Protein 5OWC (pdb70)

Radius of gyration: 24.0 Å; Cα contacts (8 Å, |Δi|>4): 433; chains: 2; bounding box: 45×55×66 Å

Sequence (244 aa):
GIILELAGTVGCVGPRTPIAYMMKYGCFCGLGGHGQPRDAIDWCCHGHDCCYTRAEEAGCSPKTEERYSSWQCVNQSVLCGPAENKCQELLLCKCDQEIANCLAQTEYNLKYLFYPQFLCEPDSPKCGIILELAGTVGCVGPRTPIIAYMKYGCFCGLGGHGQPRDAIDWCCHGHDCCYTRAEEAGCSSPKTERYSWQCVNQSVLCGPAENKCQELLCKCDQEIANCLAQTEYNLKYLFYPQFLCEPDSPKC

Foldseek 3Di:
DVVVLQVLLVLAADDHLVQQCQFAQQRHPHGFAEGPDQLSVLRVQLVVLVVVLVVVVEDLVDDDFDWDRDPSAIGGDDDPDVSSVSNSVSSRSSSNSNRPDDDDSCGRNPDNVPGDHHHDDD/DVVVLQVLLVLQDPDHLCQQCAFAQFRHPHGFAEGPDQLSVLRVQLVVLVVVLVVVVEDLVDDDADWDRDPSAIGGDDDPDDSSVSSSVSSNSSSVSNSPDDDDPVGRNPDNVPGDHHHDDD

Structure (mmCIF, N/CA/C/O backbone):
data_5OWC
#
_entry.id   5OWC
#
_cell.length_a   27.850
_cell.length_b   86.510
_cell.length_c   103.440
_cell.angle_alpha   90.000
_cell.angle_beta   90.000
_cell.angle_gamma   90.000
#
_symmetry.space_group_name_H-M   'P 21 21 21'
#
loop_
_entity.id
_entity.type
_entity.pdbx_description
1 polymer 'Group 10 secretory phospholipase A2'
2 non-polymer 'CAL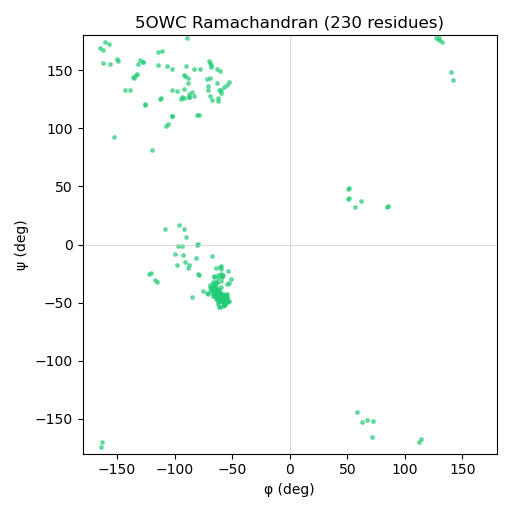CIUM ION'
3 non-polymer '3-[3-[2-aminocarbonyl-6-(trifluoromethyloxy)indol-1-yl]phenyl]propanoic acid'
4 non-polymer 'DIMETHYL SULFOXIDE'
5 non-polymer DI(HYDROXYETHYL)ETHER
6 water water
#
loop_
_atom_site.group_PDB
_atom_site.id
_atom_site.type_symbol
_atom_site.label_atom_id
_atom_site.label_alt_id
_atom_site.label_comp_id
_atom_site.label_asym_id
_atom_site.label_entity_id
_atom_site.label_seq_id
_atom_site.pdbx_PDB_ins_code
_atom_site.Cartn_x
_atom_site.Cartn_y
_atom_site.Cartn_z
_atom_site.occupancy
_atom_site.B_iso_or_equiv
_atom_site.auth_seq_id
_atom_site.auth_comp_id
_atom_site.auth_asym_id
_atom_site.auth_atom_id
_atom_site.pdbx_PDB_model_num
ATOM 1 N N . GLY A 1 1 ? -1.029 4.151 -8.323 1.00 19.56 1 GLY A N 1
ATOM 2 C CA . GLY A 1 1 ? -2.153 3.216 -8.033 1.00 19.78 1 GLY A CA 1
ATOM 3 C C . GLY A 1 1 ? -1.673 1.905 -7.437 1.00 19.96 1 GLY A C 1
ATOM 4 O O . GLY A 1 1 ? -0.477 1.717 -7.232 1.00 18.84 1 GLY A O 1
ATOM 5 N N . ILE A 1 2 ? -2.606 0.992 -7.177 1.00 20.84 2 ILE A N 1
ATOM 6 C CA A ILE A 1 2 ? -2.287 -0.309 -6.561 0.50 21.36 2 ILE A CA 1
ATOM 7 C CA B ILE A 1 2 ? -2.243 -0.281 -6.554 0.50 21.32 2 ILE A CA 1
ATOM 8 C C . ILE A 1 2 ? -1.254 -1.078 -7.411 1.00 20.86 2 ILE A C 1
ATOM 9 O O . ILE A 1 2 ? -0.410 -1.780 -6.872 1.00 21.46 2 ILE A O 1
ATOM 18 N N . LEU A 1 3 ? -1.361 -0.961 -8.735 1.00 21.40 3 LEU A N 1
ATOM 19 C CA . LEU A 1 3 ? -0.431 -1.634 -9.661 1.00 22.00 3 LEU A CA 1
ATOM 20 C C . LEU A 1 3 ? 1.007 -1.179 -9.389 1.00 20.99 3 LEU A C 1
ATOM 21 O O . LEU A 1 3 ? 1.917 -2.003 -9.243 1.00 20.29 3 LEU A O 1
ATOM 26 N N . GLU A 1 4 ? 1.186 0.135 -9.298 1.00 20.39 4 GLU A N 1
ATOM 27 C CA . GLU A 1 4 ? 2.507 0.721 -9.014 1.00 19.73 4 GLU A CA 1
ATOM 28 C C . GLU A 1 4 ? 2.992 0.411 -7.607 1.00 19.19 4 GLU A C 1
ATOM 29 O O . GLU A 1 4 ? 4.183 0.180 -7.389 1.00 18.39 4 GLU A O 1
ATOM 35 N N . LEU A 1 5 ? 2.074 0.400 -6.641 1.00 18.51 5 LEU A N 1
ATOM 36 C CA . LEU A 1 5 ? 2.411 0.031 -5.279 1.00 18.74 5 LEU A CA 1
ATOM 37 C C . LEU A 1 5 ? 3.036 -1.370 -5.211 1.00 19.19 5 LEU A C 1
ATOM 38 O O . LEU A 1 5 ? 4.118 -1.561 -4.629 1.00 17.90 5 LEU A O 1
ATOM 43 N N . ALA A 1 6 ? 2.348 -2.341 -5.806 1.00 20.20 6 ALA A N 1
ATOM 44 C CA . ALA A 1 6 ? 2.862 -3.714 -5.871 1.00 20.11 6 ALA A CA 1
ATOM 45 C C . ALA A 1 6 ? 4.217 -3.756 -6.597 1.00 19.56 6 ALA A C 1
ATOM 46 O O . ALA A 1 6 ? 5.161 -4.397 -6.131 1.00 20.27 6 ALA A O 1
ATOM 48 N N . GLY A 1 7 ? 4.307 -3.049 -7.718 1.00 18.75 7 GLY A N 1
ATOM 49 C CA . GLY A 1 7 ? 5.526 -3.039 -8.527 1.00 19.27 7 GLY A CA 1
ATOM 50 C C . GLY A 1 7 ? 6.729 -2.455 -7.812 1.00 19.08 7 GLY A C 1
ATOM 51 O O . GLY A 1 7 ? 7.817 -3.039 -7.827 1.00 18.58 7 GLY A O 1
ATOM 52 N N . THR A 1 8 ? 6.526 -1.303 -7.177 1.00 18.78 8 THR A N 1
ATOM 53 C CA . THR A 1 8 ? 7.599 -0.601 -6.478 1.00 18.48 8 THR A CA 1
ATOM 54 C C . THR A 1 8 ? 8.070 -1.399 -5.281 1.00 18.30 8 THR A C 1
ATOM 55 O O . THR A 1 8 ? 9.271 -1.577 -5.069 1.00 19.12 8 THR A O 1
ATOM 59 N N . VAL A 1 9 ? 7.121 -1.932 -4.520 1.00 17.81 9 VAL A N 1
ATOM 60 C CA . VAL A 1 9 ? 7.454 -2.791 -3.389 1.00 18.48 9 VAL A CA 1
ATOM 61 C C . VAL A 1 9 ? 8.237 -4.025 -3.859 1.00 18.93 9 VAL A C 1
ATOM 62 O O . VAL A 1 9 ? 9.239 -4.400 -3.245 1.00 19.80 9 VAL A O 1
ATOM 66 N N . GLY A 1 10 ? 7.807 -4.638 -4.955 1.00 20.54 10 GLY A N 1
ATOM 67 C CA . GLY A 1 10 ? 8.507 -5.794 -5.519 1.00 20.70 10 GLY A CA 1
ATOM 68 C C . GLY A 1 10 ? 9.910 -5.459 -6.011 1.00 21.51 10 GLY A C 1
ATOM 69 O O . GLY A 1 10 ? 10.834 -6.250 -5.841 1.00 22.11 10 GLY A O 1
ATOM 70 N N . CYS A 1 11 ? 10.057 -4.281 -6.622 1.00 20.64 11 CYS A N 1
ATOM 71 C CA . CYS A 1 11 ? 11.347 -3.808 -7.151 1.00 21.31 11 CYS A CA 1
ATOM 72 C C . CYS A 1 11 ? 12.446 -3.769 -6.073 1.00 22.26 11 CYS A C 1
ATOM 73 O O . CYS A 1 11 ? 13.546 -4.331 -6.256 1.00 23.76 11 CYS A O 1
ATOM 76 N N . VAL A 1 12 ? 12.134 -3.141 -4.945 1.00 21.95 12 VAL A N 1
ATOM 77 C CA . VAL A 1 12 ? 13.144 -2.807 -3.946 1.00 23.25 12 VAL A CA 1
ATOM 78 C C . VAL A 1 12 ? 13.416 -3.967 -3.003 1.00 25.42 12 VAL A C 1
ATOM 79 O O . VAL A 1 12 ? 14.574 -4.289 -2.720 1.00 25.60 12 VAL A O 1
ATOM 83 N N . GLY A 1 13 ? 12.346 -4.591 -2.528 1.00 27.10 13 GLY A N 1
ATOM 84 C CA . GLY A 1 13 ? 12.451 -5.511 -1.390 1.00 26.85 13 GLY A CA 1
ATOM 85 C C . GLY A 1 13 ? 12.729 -6.921 -1.841 1.00 28.61 13 GLY A C 1
ATOM 86 O O . GLY A 1 13 ? 12.804 -7.189 -3.037 1.00 27.61 13 GLY A O 1
ATOM 87 N N . PRO A 1 14 ? 12.899 -7.843 -0.875 1.00 28.02 14 PRO A N 1
ATOM 88 C CA . PRO A 1 14 ? 13.216 -9.221 -1.189 1.00 28.13 14 PRO A CA 1
ATOM 89 C C . PRO A 1 14 ? 12.008 -10.148 -1.289 1.00 27.55 14 PRO A C 1
ATOM 90 O O . PRO A 1 14 ? 12.190 -11.316 -1.570 1.00 28.93 14 PRO A O 1
ATOM 94 N N . ARG A 1 15 ? 10.794 -9.647 -1.061 1.00 26.45 15 ARG A N 1
ATOM 95 C CA . ARG A 1 15 ? 9.633 -10.530 -0.981 1.00 26.14 15 ARG A CA 1
ATOM 96 C C . ARG A 1 15 ? 8.461 -10.108 -1.846 1.00 24.66 15 ARG A C 1
ATOM 97 O O . ARG A 1 15 ? 8.341 -8.953 -2.265 1.00 24.43 15 ARG A O 1
ATOM 105 N N . THR A 1 16 ? 7.607 -11.075 -2.137 1.00 23.61 16 THR A N 1
ATOM 106 C CA . THR A 1 16 ? 6.393 -10.812 -2.909 1.00 24.43 16 THR A CA 1
ATOM 107 C C . THR A 1 16 ? 5.576 -9.688 -2.264 1.00 23.76 16 THR A C 1
ATOM 108 O O . THR A 1 16 ? 5.439 -9.672 -1.049 1.00 22.81 16 THR A O 1
ATOM 112 N N . PRO A 1 17 ? 5.040 -8.747 -3.069 1.00 23.58 17 PRO A N 1
ATOM 113 C CA . PRO A 1 17 ? 4.176 -7.707 -2.486 1.00 24.00 17 PRO A CA 1
ATOM 114 C C . PRO A 1 17 ? 2.926 -8.264 -1.774 1.00 24.48 17 PRO A C 1
ATOM 115 O O . PRO A 1 17 ? 2.395 -7.614 -0.859 1.00 23.30 17 PRO A O 1
ATOM 119 N N . ILE A 1 18 ? 2.506 -9.458 -2.193 1.00 25.40 18 ILE A N 1
ATOM 120 C CA . ILE A 1 18 ? 1.473 -10.281 -1.528 1.00 28.70 18 ILE A CA 1
ATOM 121 C C . ILE A 1 18 ? 1.713 -10.498 -0.031 1.00 26.42 18 ILE A C 1
ATOM 122 O O . ILE A 1 18 ? 0.761 -10.644 0.731 1.00 26.07 18 ILE A O 1
ATOM 127 N N . ALA A 1 19 ? 2.975 -10.507 0.380 1.00 24.54 19 ALA A N 1
ATOM 128 C CA . ALA A 1 19 ? 3.346 -10.636 1.789 1.00 24.03 19 ALA A CA 1
ATOM 129 C C . ALA A 1 19 ? 2.795 -9.519 2.682 1.00 23.31 19 ALA A C 1
ATOM 130 O O . ALA A 1 19 ? 2.770 -9.667 3.908 1.00 22.61 19 ALA A O 1
ATOM 132 N N . TYR A 1 20 ? 2.395 -8.397 2.080 1.00 22.15 20 TYR A N 1
ATOM 133 C CA . TYR A 1 20 ? 1.828 -7.264 2.821 1.00 23.12 20 TYR A CA 1
ATOM 134 C C . TYR A 1 20 ? 0.327 -7.019 2.632 1.00 25.11 20 TYR A C 1
ATOM 135 O O . TYR A 1 20 ? -0.180 -5.990 3.070 1.00 24.54 20 TYR A O 1
ATOM 144 N N A MET A 1 21 ? -0.379 -7.953 1.994 0.50 26.49 21 MET A N 1
ATOM 145 N N B MET A 1 21 ? -0.374 -7.958 2.001 0.50 26.19 21 MET A N 1
ATOM 146 C CA A MET A 1 21 ? -1.804 -7.760 1.679 0.50 28.78 21 MET A CA 1
ATOM 147 C CA B MET A 1 21 ? -1.788 -7.762 1.666 0.50 28.51 21 MET A CA 1
ATOM 148 C C A MET A 1 21 ? -2.690 -7.713 2.913 0.50 29.45 21 MET A C 1
ATOM 149 C C B MET A 1 21 ? -2.691 -7.726 2.898 0.50 29.27 21 MET A C 1
ATOM 150 O O A MET A 1 21 ? -3.672 -6.966 2.947 0.50 30.76 21 MET A O 1
ATOM 151 O O B MET A 1 21 ? -3.684 -6.992 2.917 0.50 30.58 21 MET A O 1
ATOM 160 N N . LYS A 1 22 ? -2.352 -8.533 3.903 1.00 27.86 22 LYS A N 1
ATOM 161 C CA . LYS A 1 22 ? -3.048 -8.551 5.199 1.00 27.76 22 LYS A CA 1
ATOM 162 C C . LYS A 1 22 ? -1.995 -8.935 6.236 1.00 24.84 22 LYS A C 1
ATOM 163 O O . LYS A 1 22 ? -1.769 -10.116 6.487 1.00 24.38 22 LYS A O 1
ATOM 169 N N . TYR A 1 23 ? -1.316 -7.936 6.789 1.00 23.15 23 TYR A N 1
ATOM 170 C CA . TYR A 1 23 ? -0.223 -8.150 7.729 1.00 22.40 23 TYR A CA 1
ATOM 171 C C . TYR A 1 23 ? -0.337 -7.134 8.841 1.00 22.62 23 TYR A C 1
ATOM 172 O O . TYR A 1 23 ? -0.530 -5.934 8.592 1.00 21.84 23 TYR A O 1
ATOM 181 N N . GLY A 1 24 ? -0.217 -7.619 10.078 1.00 22.22 24 GLY A N 1
ATOM 182 C CA . GLY A 1 24 ? -0.317 -6.766 11.248 1.00 21.66 24 GLY A CA 1
ATOM 183 C C . GLY A 1 24 ? -1.642 -6.036 11.315 1.00 21.82 24 GLY A C 1
ATOM 184 O O . GLY A 1 24 ? -2.686 -6.572 10.948 1.00 22.46 24 GLY A O 1
ATOM 185 N N . CYS A 1 25 ? -1.592 -4.803 11.794 1.00 22.73 25 CYS A N 1
ATOM 186 C CA . CYS A 1 25 ? -2.769 -3.964 11.929 1.00 24.03 25 CYS A CA 1
ATOM 187 C C . CYS A 1 25 ? -2.966 -2.964 10.787 1.00 23.57 25 CYS A C 1
ATOM 188 O O . CYS A 1 25 ? -4.069 -2.447 10.620 1.00 22.41 25 CYS A O 1
ATOM 191 N N . PHE A 1 26 ? -1.919 -2.703 10.003 1.00 22.42 26 PHE A N 1
ATOM 192 C CA . PHE A 1 26 ? -1.974 -1.645 8.983 1.00 23.29 26 PHE A CA 1
ATOM 193 C C . PHE A 1 26 ? -1.747 -2.054 7.535 1.00 21.74 26 PHE A C 1
ATOM 194 O O . PHE A 1 26 ? -2.217 -1.346 6.635 1.00 20.05 26 PHE A O 1
ATOM 202 N N . CYS A 1 27 ? -1.049 -3.156 7.294 1.00 21.58 27 CYS A N 1
ATOM 203 C CA . CYS A 1 27 ? -0.768 -3.568 5.918 1.00 21.73 27 CYS A CA 1
ATOM 204 C C . CYS A 1 27 ? -1.983 -4.271 5.342 1.00 22.30 27 CYS A C 1
ATOM 205 O O . CYS A 1 27 ? -2.321 -5.380 5.757 1.00 22.62 27 CYS A O 1
ATOM 208 N N . GLY A 1 28 ? -2.621 -3.611 4.379 1.00 21.82 28 GLY A N 1
ATOM 209 C CA . GLY A 1 28 ? -3.908 -4.019 3.833 1.00 23.47 28 GLY A CA 1
ATOM 210 C C . GLY A 1 28 ? -4.860 -2.845 3.834 1.00 23.25 28 GLY A C 1
ATOM 211 O O . GLY A 1 28 ? -4.519 -1.760 4.313 1.00 22.93 28 GLY A O 1
ATOM 212 N N . LEU A 1 29 ? -6.064 -3.064 3.317 1.00 25.57 29 LEU A N 1
ATOM 213 C CA . LEU A 1 29 ? -7.066 -1.994 3.221 1.00 26.90 29 LEU A CA 1
ATOM 214 C C . LEU A 1 29 ? -7.451 -1.477 4.605 1.00 27.33 29 LEU A C 1
ATOM 215 O O . LEU A 1 29 ? -7.832 -2.252 5.488 1.00 28.41 29 LEU A O 1
ATOM 220 N N . GLY A 1 30 ? -7.331 -0.164 4.783 1.00 27.56 30 GLY A N 1
ATOM 221 C CA . GLY A 1 30 ? -7.514 0.490 6.077 1.00 26.91 30 GLY A CA 1
ATOM 222 C C . GLY A 1 30 ? -6.446 0.125 7.087 1.00 27.02 30 GLY A C 1
ATOM 223 O O . GLY A 1 30 ? -5.299 -0.176 6.737 1.00 25.24 30 GLY A O 1
ATOM 224 N N . GLY A 1 31 ? -6.822 0.154 8.354 1.00 26.90 31 GLY A N 1
ATOM 225 C CA . GLY A 1 31 ? -5.905 -0.181 9.421 1.00 27.49 31 GLY A CA 1
ATOM 226 C C . GLY A 1 31 ? -6.104 0.701 10.625 1.00 28.38 31 GLY A C 1
ATOM 227 O O . GLY A 1 31 ? -6.347 1.902 10.498 1.00 28.01 31 GLY A O 1
ATOM 228 N N . HIS A 1 32 ? -5.976 0.092 11.796 1.00 28.18 32 HIS A N 1
ATOM 229 C CA . HIS A 1 32 ? -6.121 0.802 13.055 1.00 30.38 32 HIS A CA 1
ATOM 230 C C . HIS A 1 32 ? -5.365 0.039 14.128 1.00 30.32 32 HIS A C 1
ATOM 231 O O . HIS A 1 32 ? -5.175 -1.164 14.002 1.00 28.36 32 HIS A O 1
ATOM 238 N N . GLY A 1 33 ? -4.950 0.745 15.177 1.00 30.95 33 GLY A N 1
ATOM 239 C CA . GLY A 1 33 ? -4.297 0.129 16.328 1.00 31.61 33 GLY A CA 1
ATOM 240 C C . GLY A 1 33 ? -2.861 0.546 16.491 1.00 32.29 33 GLY A C 1
ATOM 241 O O . GLY A 1 33 ? -2.397 1.501 15.863 1.00 30.86 33 GLY A O 1
ATOM 242 N N . GLN A 1 34 ? -2.167 -0.188 17.352 1.00 32.93 34 GLN A N 1
ATOM 243 C CA . GLN A 1 34 ? -0.745 -0.005 17.588 1.00 35.19 34 GLN A CA 1
ATOM 244 C C . GLN A 1 34 ? -0.024 -0.870 16.550 1.00 33.53 34 GLN A C 1
ATOM 245 O O . GLN A 1 34 ? -0.331 -2.061 16.444 1.00 32.12 34 GLN A O 1
ATOM 251 N N . PRO A 1 35 ? 0.914 -0.286 15.771 1.00 31.96 35 PRO A N 1
ATOM 252 C CA . PRO A 1 35 ? 1.682 -1.132 14.845 1.00 30.81 35 PRO A CA 1
ATOM 253 C C . PRO A 1 35 ? 2.478 -2.234 15.552 1.00 30.06 35 PRO A C 1
ATOM 254 O O . PRO A 1 35 ? 3.162 -1.969 16.539 1.00 30.31 35 PRO A O 1
ATOM 258 N N . ARG A 1 36 ? 2.375 -3.452 15.032 1.00 29.23 36 ARG A N 1
ATOM 259 C CA . ARG A 1 36 ? 2.975 -4.641 15.637 1.00 28.75 36 ARG A CA 1
ATOM 260 C C . ARG A 1 36 ? 4.494 -4.690 15.581 1.00 28.12 36 ARG A C 1
ATOM 261 O O . ARG A 1 36 ? 5.127 -5.254 16.468 1.00 27.72 36 ARG A O 1
ATOM 269 N N . ASP A 1 37 ? 5.060 -4.169 14.495 1.00 26.23 37 ASP A N 1
ATOM 270 C CA . ASP A 1 37 ? 6.486 -4.310 14.200 1.00 25.65 37 ASP A CA 1
ATOM 271 C C . ASP A 1 37 ? 6.901 -3.287 13.132 1.00 24.96 37 ASP A C 1
ATOM 272 O O . ASP A 1 37 ? 6.093 -2.442 12.723 1.00 23.54 37 ASP A O 1
ATOM 277 N N . ALA A 1 38 ? 8.151 -3.379 12.689 1.00 25.47 38 ALA A N 1
ATOM 278 C CA . ALA A 1 38 ? 8.725 -2.433 11.731 1.00 25.63 38 ALA A CA 1
ATOM 279 C C . ALA A 1 38 ? 7.922 -2.362 10.438 1.00 24.65 38 ALA A C 1
ATOM 280 O O . ALA A 1 38 ? 7.606 -1.273 9.965 1.00 24.86 38 ALA A O 1
ATOM 282 N N . ILE A 1 39 ? 7.610 -3.529 9.876 1.00 23.71 39 ILE A N 1
ATOM 283 C CA . ILE A 1 39 ? 6.780 -3.624 8.664 1.00 23.93 39 ILE A CA 1
ATOM 284 C C . ILE A 1 39 ? 5.460 -2.883 8.852 1.00 22.11 39 ILE A C 1
ATOM 285 O O . ILE A 1 39 ? 5.052 -2.079 8.003 1.00 21.23 39 ILE A O 1
ATOM 290 N N . ASP A 1 40 ? 4.792 -3.159 9.967 1.00 22.00 40 ASP A N 1
ATOM 291 C CA . ASP A 1 40 ? 3.507 -2.536 10.260 1.00 23.42 40 ASP A CA 1
ATOM 292 C C . ASP A 1 40 ? 3.617 -1.004 10.378 1.00 23.60 40 ASP A C 1
ATOM 293 O O . ASP A 1 40 ? 2.733 -0.274 9.920 1.00 22.38 40 ASP A O 1
ATOM 298 N N . TRP A 1 41 ? 4.710 -0.524 10.976 1.00 25.09 41 TRP A N 1
ATOM 299 C CA . TRP A 1 41 ? 4.998 0.925 11.016 1.00 26.56 41 TRP A CA 1
ATOM 300 C C . TRP A 1 41 ? 5.138 1.541 9.621 1.00 24.66 41 TRP A C 1
ATOM 301 O O . TRP A 1 41 ? 4.610 2.628 9.368 1.00 24.59 41 TRP A O 1
ATOM 312 N N . CYS A 1 42 ? 5.835 0.836 8.729 1.00 23.67 42 CYS A N 1
ATOM 313 C CA . CYS A 1 42 ? 5.951 1.247 7.324 1.00 22.78 42 CYS A CA 1
ATOM 314 C C . CYS A 1 42 ? 4.568 1.398 6.708 1.00 22.29 42 CYS A C 1
ATOM 315 O O . CYS A 1 42 ? 4.307 2.361 6.003 1.00 20.61 42 CYS A O 1
ATOM 318 N N . CYS A 1 43 ? 3.682 0.433 6.969 1.00 21.14 43 CYS A N 1
ATOM 319 C CA . CYS A 1 43 ? 2.335 0.491 6.408 1.00 21.29 43 CYS A CA 1
ATOM 320 C C . CYS A 1 43 ? 1.517 1.626 7.027 1.00 21.87 43 CYS A C 1
ATOM 321 O O . CYS A 1 43 ? 0.757 2.291 6.331 1.00 19.98 43 CYS A O 1
ATOM 324 N N . HIS A 1 44 ? 1.701 1.872 8.326 1.00 22.72 44 HIS A N 1
ATOM 325 C CA . HIS A 1 44 ? 1.035 2.998 8.970 1.00 24.52 44 HIS A CA 1
ATOM 326 C C . HIS A 1 44 ? 1.447 4.312 8.294 1.00 22.67 44 HIS A C 1
ATOM 327 O O . HIS A 1 44 ? 0.602 5.138 7.952 1.00 22.62 44 HIS A O 1
ATOM 334 N N . GLY A 1 45 ? 2.752 4.485 8.115 1.00 22.88 45 GLY A N 1
ATOM 335 C CA . GLY A 1 45 ? 3.303 5.645 7.417 1.00 22.90 45 GLY A CA 1
ATOM 336 C C . GLY A 1 45 ? 2.720 5.826 6.036 1.00 21.74 45 GLY A C 1
ATOM 337 O O . GLY A 1 45 ? 2.335 6.937 5.639 1.00 22.73 45 GLY A O 1
ATOM 338 N N . HIS A 1 46 ? 2.633 4.721 5.305 1.00 20.99 46 HIS A N 1
ATOM 339 C CA . HIS A 1 46 ? 2.082 4.714 3.955 1.00 21.04 46 HIS A CA 1
ATOM 340 C C . HIS A 1 46 ? 0.583 5.062 3.923 1.00 21.07 46 HIS A C 1
ATOM 341 O O . HIS A 1 46 ? 0.139 5.830 3.073 1.00 19.85 46 HIS A O 1
ATOM 348 N N . ASP A 1 47 ? -0.195 4.500 4.850 1.00 21.39 47 ASP A N 1
ATOM 349 C CA . ASP A 1 47 ? -1.613 4.884 5.009 1.00 23.08 47 ASP A CA 1
ATOM 350 C C . ASP A 1 47 ? -1.767 6.387 5.217 1.00 23.17 47 ASP A C 1
ATOM 351 O O . ASP A 1 47 ? -2.635 7.018 4.606 1.00 24.31 47 ASP A O 1
ATOM 356 N N . CYS A 1 48 ? -0.915 6.940 6.074 1.00 24.59 48 CYS A N 1
ATOM 357 C CA . CYS A 1 48 ? -0.836 8.389 6.301 1.00 25.53 48 CYS A CA 1
ATOM 358 C C . CYS A 1 48 ? -0.534 9.168 5.025 1.00 25.20 48 CYS A C 1
ATOM 359 O O . CYS A 1 48 ? -1.188 10.163 4.738 1.00 24.32 48 CYS A O 1
ATOM 362 N N . CYS A 1 49 ? 0.440 8.685 4.256 1.00 24.37 49 CYS A N 1
ATOM 363 C CA . CYS A 1 49 ? 0.837 9.315 2.990 1.00 24.13 49 CYS A CA 1
ATOM 364 C C . CYS A 1 49 ? -0.333 9.329 1.995 1.00 23.69 49 CYS A C 1
ATOM 365 O O . CYS A 1 49 ? -0.627 10.355 1.382 1.00 24.25 49 CYS A O 1
ATOM 368 N N . TYR A 1 50 ? -1.008 8.190 1.846 1.00 23.22 50 TYR A N 1
ATOM 369 C CA . TYR A 1 50 ? -2.200 8.106 0.993 1.00 23.30 50 TYR A CA 1
ATOM 370 C C . TYR A 1 50 ? -3.337 9.025 1.458 1.00 24.99 50 TYR A C 1
ATOM 371 O O . TYR A 1 50 ? -4.016 9.643 0.624 1.00 25.49 50 TYR A O 1
ATOM 380 N N . THR A 1 51 ? -3.552 9.107 2.771 1.00 25.67 51 THR A N 1
ATOM 381 C CA . THR A 1 51 ? -4.542 10.056 3.329 1.00 27.44 51 THR A CA 1
ATOM 382 C C . THR A 1 51 ? -4.235 11.485 2.892 1.00 27.59 51 THR A C 1
ATOM 383 O O . THR A 1 51 ? -5.114 12.169 2.371 1.00 29.46 51 THR A O 1
ATOM 387 N N . ARG A 1 52 ? -2.988 11.910 3.102 1.00 28.19 52 ARG A N 1
ATOM 388 C CA . ARG A 1 52 ? -2.505 13.231 2.661 1.00 29.42 52 ARG A CA 1
ATOM 389 C C . ARG A 1 52 ? -2.713 13.446 1.158 1.00 29.02 52 ARG A C 1
ATOM 390 O O . ARG A 1 52 ? -3.144 14.519 0.730 1.00 27.06 52 ARG A O 1
ATOM 398 N N . ALA A 1 53 ? -2.411 12.414 0.368 1.00 27.21 53 ALA A N 1
ATOM 399 C CA . ALA A 1 53 ? -2.658 12.436 -1.077 1.00 28.26 53 ALA A CA 1
ATOM 400 C C . ALA A 1 53 ? -4.131 12.646 -1.429 1.00 28.26 53 ALA A C 1
ATOM 401 O O . ALA A 1 53 ? -4.460 13.421 -2.340 1.00 28.61 53 ALA A O 1
ATOM 403 N N . GLU A 1 54 ? -5.013 11.955 -0.720 1.00 28.95 54 GLU A N 1
ATOM 404 C CA . GLU A 1 54 ? -6.455 12.118 -0.916 1.00 32.49 54 GLU A CA 1
ATOM 405 C C . GLU A 1 54 ? -6.918 13.524 -0.542 1.00 32.53 54 GLU A C 1
ATOM 406 O O . GLU A 1 54 ? -7.726 14.122 -1.253 1.00 33.29 54 GLU A O 1
ATOM 412 N N . GLU A 1 55 ? -6.362 14.060 0.539 1.00 34.05 55 GLU A N 1
ATOM 413 C CA . GLU A 1 55 ? -6.627 15.450 0.956 1.00 37.13 55 GLU A CA 1
ATOM 414 C C . GLU A 1 55 ? -6.098 16.505 -0.027 1.00 36.37 55 GLU A C 1
ATOM 415 O O . GLU A 1 55 ? -6.642 17.607 -0.117 1.00 39.02 55 GLU A O 1
ATOM 421 N N . ALA A 1 56 ? -5.047 16.154 -0.764 1.00 34.75 56 ALA A N 1
ATOM 422 C CA . ALA A 1 56 ? -4.502 16.988 -1.835 1.00 34.27 56 ALA A CA 1
ATOM 423 C C . ALA A 1 56 ? -5.266 16.887 -3.169 1.00 33.36 56 ALA A C 1
ATOM 424 O O . ALA A 1 56 ? -4.885 17.545 -4.141 1.00 35.53 56 ALA A O 1
ATOM 426 N N . GLY A 1 57 ? -6.319 16.068 -3.210 1.00 30.77 57 GLY A N 1
ATOM 427 C CA . GLY A 1 57 ? -7.153 15.873 -4.394 1.00 30.04 57 GLY A CA 1
ATOM 428 C C . GLY A 1 57 ? -6.633 14.825 -5.373 1.00 29.31 57 GLY A C 1
ATOM 429 O O . GLY A 1 57 ? -6.829 14.958 -6.570 1.00 29.53 57 GLY A O 1
ATOM 430 N N . CYS A 1 58 ? -5.987 13.778 -4.864 1.00 27.82 58 CYS A N 1
ATOM 431 C CA . CYS A 1 58 ? -5.495 12.675 -5.696 1.00 26.68 58 CYS A CA 1
ATOM 432 C C . CYS A 1 58 ? -6.227 11.379 -5.363 1.00 26.89 58 CYS A C 1
ATOM 433 O O . CYS A 1 58 ? -6.897 11.280 -4.341 1.00 27.12 58 CYS A O 1
ATOM 436 N N . SER A 1 59 ? -6.078 10.394 -6.240 1.00 26.05 59 SER A N 1
ATOM 437 C CA . SER A 1 59 ? -6.729 9.086 -6.105 1.00 26.41 59 SER A CA 1
ATOM 438 C C . SER A 1 59 ? -5.643 7.996 -6.013 1.00 24.74 59 SER A C 1
ATOM 439 O O . SER A 1 59 ? -5.333 7.348 -7.009 1.00 22.56 59 SER A O 1
ATOM 442 N N . PRO A 1 60 ? -5.066 7.793 -4.809 1.00 24.04 60 PRO A N 1
ATOM 443 C CA . PRO A 1 60 ? -3.891 6.913 -4.637 1.00 23.97 60 PRO A CA 1
ATOM 444 C C . PRO A 1 60 ? -4.056 5.451 -5.052 1.00 24.07 60 PRO A C 1
ATOM 445 O O . PRO A 1 60 ? -3.056 4.812 -5.393 1.00 23.16 60 PRO A O 1
ATOM 449 N N . LYS A 1 61 ? -5.284 4.927 -5.015 1.00 23.23 61 LYS A N 1
ATOM 450 C CA . LYS A 1 61 ? -5.536 3.543 -5.400 1.00 24.26 61 LYS A CA 1
ATOM 451 C C . LYS A 1 61 ? -5.600 3.290 -6.903 1.00 21.72 61 LYS A C 1
ATOM 452 O O . LYS A 1 61 ? -5.330 2.184 -7.351 1.00 20.09 61 LYS A O 1
ATOM 458 N N . THR A 1 62 ? -5.959 4.315 -7.676 1.00 21.06 62 THR A N 1
ATOM 459 C CA . THR A 1 62 ? -6.222 4.162 -9.099 1.00 21.59 62 THR A CA 1
ATOM 460 C C . THR A 1 62 ? -5.281 4.891 -10.045 1.00 22.11 62 THR A C 1
ATOM 461 O O . THR A 1 62 ? -5.050 4.402 -11.146 1.00 20.93 62 THR A O 1
ATOM 465 N N . GLU A 1 63 ? -4.758 6.052 -9.640 1.00 22.07 63 GLU A N 1
ATOM 466 C CA A GLU A 1 63 ? -3.996 6.916 -10.537 0.50 22.37 63 GLU A CA 1
ATOM 467 C CA B GLU A 1 63 ? -4.028 6.881 -10.609 0.50 22.98 63 GLU A CA 1
ATOM 468 C C . GLU A 1 63 ? -2.693 6.262 -11.008 1.00 22.34 63 GLU A C 1
ATOM 469 O O . GLU A 1 63 ? -1.874 5.870 -10.175 1.00 22.13 63 GLU A O 1
ATOM 480 N N . ARG A 1 64 ? -2.498 6.184 -12.318 1.00 22.07 64 ARG A N 1
ATOM 481 C CA . ARG A 1 64 ? -1.281 5.618 -12.882 1.00 22.09 64 ARG A CA 1
ATOM 482 C C . ARG A 1 64 ? -0.144 6.643 -12.792 1.00 20.75 64 ARG A C 1
ATOM 483 O O . ARG A 1 64 ? -0.377 7.851 -12.805 1.00 21.20 64 ARG A O 1
ATOM 491 N N . TYR A 1 65 ? 1.079 6.150 -12.681 1.00 19.41 65 TYR A N 1
ATOM 492 C CA . TYR A 1 65 ? 2.262 6.990 -12.805 1.00 19.37 65 TYR A CA 1
ATOM 493 C C . TYR A 1 65 ? 3.422 6.165 -13.358 1.00 20.24 65 TYR A C 1
ATOM 494 O O . TYR A 1 65 ? 3.437 4.927 -13.270 1.00 20.59 65 TYR A O 1
ATOM 503 N N . SER A 1 66 ? 4.391 6.886 -13.908 1.00 19.86 66 SER A N 1
ATOM 504 C CA A SER A 1 66 ? 5.583 6.289 -14.492 0.50 19.66 66 SER A CA 1
ATOM 505 C CA B SER A 1 66 ? 5.580 6.285 -14.499 0.50 19.91 66 SER A CA 1
ATOM 506 C C . SER A 1 66 ? 6.716 6.240 -13.481 1.00 19.37 66 SER A C 1
ATOM 507 O O . SER A 1 66 ? 6.880 7.157 -12.652 1.00 19.34 66 SER A O 1
ATOM 512 N N . TRP A 1 67 ? 7.481 5.163 -13.542 1.00 20.38 67 TRP A N 1
ATOM 513 C CA . TRP A 1 67 ? 8.625 4.963 -12.657 1.00 21.29 67 TRP A CA 1
ATOM 514 C C . TRP A 1 67 ? 9.511 3.895 -13.277 1.00 21.28 67 TRP A C 1
ATOM 515 O O . TRP A 1 67 ? 9.085 3.200 -14.207 1.00 21.72 67 TRP A O 1
ATOM 526 N N . GLN A 1 68 ? 10.722 3.761 -12.742 1.00 23.36 68 GLN A N 1
ATOM 527 C CA . GLN A 1 68 ? 11.692 2.759 -13.203 1.00 24.69 68 GLN A CA 1
ATOM 528 C C . GLN A 1 68 ? 12.301 2.033 -12.019 1.00 23.04 68 GLN A C 1
ATOM 529 O O . GLN A 1 68 ? 12.505 2.628 -10.962 1.00 22.30 68 GLN A O 1
ATOM 535 N N . CYS A 1 69 ? 12.598 0.757 -12.222 1.00 22.03 69 CYS A N 1
ATOM 536 C CA . CYS A 1 69 ? 13.343 -0.040 -11.255 1.00 22.81 69 CYS A CA 1
ATOM 537 C C . CYS A 1 69 ? 14.796 -0.175 -11.741 1.00 23.35 69 CYS A C 1
ATOM 538 O O . CYS A 1 69 ? 15.055 -0.849 -12.733 1.00 24.66 69 CYS A O 1
ATOM 541 N N . VAL A 1 70 ? 15.714 0.469 -11.032 1.00 24.01 70 VAL A N 1
ATOM 542 C CA . VAL A 1 70 ? 17.149 0.450 -11.350 1.00 25.05 70 VAL A CA 1
ATOM 543 C C . VAL A 1 70 ? 17.913 -0.005 -10.114 1.00 25.42 70 VAL A C 1
ATOM 544 O O . VAL A 1 70 ? 17.838 0.655 -9.074 1.00 24.33 70 VAL A O 1
ATOM 548 N N . ASN A 1 71 ? 18.652 -1.116 -10.227 1.00 26.59 71 ASN A N 1
ATOM 549 C CA . ASN A 1 71 ? 19.430 -1.671 -9.105 1.00 27.40 71 ASN A CA 1
ATOM 550 C C . ASN A 1 71 ? 18.579 -1.852 -7.846 1.00 26.98 71 ASN A C 1
ATOM 551 O O . ASN A 1 71 ? 18.963 -1.429 -6.747 1.00 26.20 71 ASN A O 1
ATOM 556 N N . GLN A 1 72 ? 17.411 -2.465 -8.032 1.00 27.69 72 GLN A N 1
ATOM 557 C CA . GLN A 1 72 ? 16.438 -2.674 -6.954 1.00 29.57 72 GLN A CA 1
ATOM 558 C C . GLN A 1 72 ? 16.111 -1.380 -6.199 1.00 26.09 72 GLN A C 1
ATOM 559 O O . GLN A 1 72 ? 15.973 -1.372 -4.984 1.00 26.18 72 GLN A O 1
ATOM 565 N N . SER A 1 73 ? 15.994 -0.283 -6.947 1.00 25.22 73 SER A N 1
ATOM 566 C CA . SER A 1 73 ? 15.659 1.031 -6.404 1.00 23.86 73 SER A CA 1
ATOM 567 C C . SER A 1 73 ? 14.625 1.685 -7.305 1.00 22.12 73 SER A C 1
ATOM 568 O O . SER A 1 73 ? 14.660 1.516 -8.514 1.00 21.85 73 SER A O 1
ATOM 571 N N . VAL A 1 74 ? 13.702 2.424 -6.700 1.00 20.64 74 VAL A N 1
ATOM 572 C CA . VAL A 1 74 ? 12.645 3.104 -7.443 1.00 20.60 74 VAL A CA 1
ATOM 573 C C . VAL A 1 74 ? 13.078 4.525 -7.811 1.00 20.29 74 VAL A C 1
ATOM 574 O O . VAL A 1 74 ? 13.485 5.305 -6.951 1.00 20.87 74 VAL A O 1
ATOM 578 N N . LEU A 1 75 ? 12.991 4.839 -9.097 1.00 20.84 75 LEU A N 1
ATOM 579 C CA . LEU A 1 75 ? 13.128 6.214 -9.582 1.00 21.70 75 LEU A CA 1
ATOM 580 C C . LEU A 1 75 ? 11.790 6.654 -10.136 1.00 20.13 75 LEU A C 1
ATOM 581 O O . 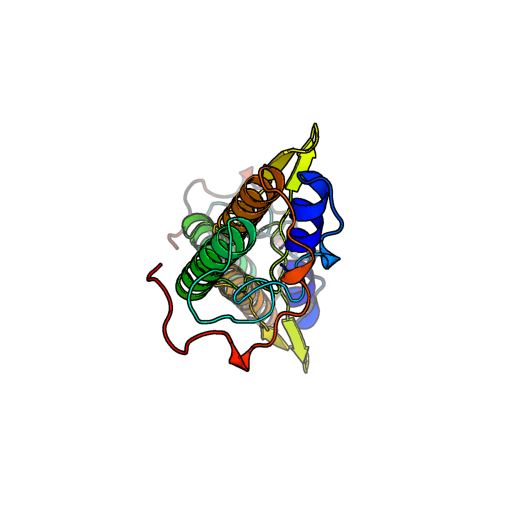LEU A 1 75 ? 11.242 5.985 -11.007 1.00 20.05 75 LEU A O 1
ATOM 586 N N . CYS A 1 76 ? 11.283 7.772 -9.619 1.00 20.87 76 CYS A N 1
ATOM 587 C CA . CYS A 1 76 ? 9.967 8.288 -9.981 1.00 21.51 76 CYS A CA 1
ATOM 588 C C . CYS A 1 76 ? 10.011 9.191 -11.204 1.00 21.52 76 CYS A C 1
ATOM 589 O O . CYS A 1 76 ? 10.797 10.119 -11.254 1.00 22.43 76 CYS A O 1
ATOM 592 N N . GLY A 1 77 ? 9.153 8.922 -12.177 1.00 21.83 77 GLY A N 1
ATOM 593 C CA . GLY A 1 77 ? 8.947 9.854 -13.297 1.00 21.41 77 GLY A CA 1
ATOM 594 C C . GLY A 1 77 ? 8.986 9.194 -14.653 1.00 21.14 77 GLY A C 1
ATOM 595 O O . GLY A 1 77 ? 9.295 8.027 -14.744 1.00 21.37 77 GLY A O 1
ATOM 596 N N . PRO A 1 78 ? 8.691 9.937 -15.731 1.00 22.13 78 PRO A N 1
ATOM 597 C CA . PRO A 1 78 ? 8.316 11.355 -15.681 1.00 22.97 78 PRO A CA 1
ATOM 598 C C . PRO A 1 78 ? 6.924 11.598 -15.112 1.00 22.78 78 PRO A C 1
ATOM 599 O O . PRO A 1 78 ? 6.024 10.828 -15.401 1.00 24.27 78 PRO A O 1
ATOM 603 N N . ALA A 1 79 ? 6.763 12.667 -14.341 1.00 23.27 79 ALA A N 1
ATOM 604 C CA . ALA A 1 79 ? 5.473 13.033 -13.755 1.00 24.89 79 ALA A CA 1
ATOM 605 C C . ALA A 1 79 ? 4.766 14.113 -14.581 1.00 25.76 79 ALA A C 1
ATOM 606 O O . ALA A 1 79 ? 5.368 15.110 -14.962 1.00 27.21 79 ALA A O 1
ATOM 608 N N . GLU A 1 80 ? 3.489 13.902 -14.861 1.00 25.85 80 GLU A N 1
ATOM 609 C CA . GLU A 1 80 ? 2.676 14.875 -15.605 1.00 26.34 80 GLU A CA 1
ATOM 610 C C . GLU A 1 80 ? 1.999 15.916 -14.725 1.00 26.62 80 GLU A C 1
ATOM 611 O O . GLU A 1 80 ? 1.562 16.961 -15.209 1.00 25.81 80 GLU A O 1
ATOM 617 N N . ASN A 1 81 ? 1.872 15.599 -13.446 1.00 25.84 81 ASN A N 1
ATOM 618 C CA . ASN A 1 81 ? 1.224 16.467 -12.478 1.00 26.23 81 ASN A CA 1
ATOM 619 C C . ASN A 1 81 ? 1.725 16.136 -11.077 1.00 27.20 81 ASN A C 1
ATOM 620 O O . ASN A 1 81 ? 2.454 15.159 -10.897 1.00 26.62 81 ASN A O 1
ATOM 625 N N . LYS A 1 82 ? 1.335 16.957 -10.101 1.00 28.44 82 LYS A N 1
ATOM 626 C CA . LYS A 1 82 ? 1.762 16.787 -8.701 1.00 29.91 82 LYS A CA 1
ATOM 627 C C . LYS A 1 82 ? 1.247 15.486 -8.078 1.00 27.36 82 LYS A C 1
ATOM 628 O O . LYS A 1 82 ? 1.919 14.912 -7.232 1.00 25.25 82 LYS A O 1
ATOM 634 N N . CYS A 1 83 ? 0.066 15.022 -8.488 1.00 26.04 83 CYS A N 1
ATOM 635 C CA . CYS A 1 83 ? -0.501 13.810 -7.889 1.00 24.83 83 CYS A CA 1
ATOM 636 C C . CYS A 1 83 ? 0.361 12.595 -8.224 1.00 23.35 83 CYS A C 1
ATOM 637 O O . CYS A 1 83 ? 0.630 11.769 -7.361 1.00 23.01 83 CYS A O 1
ATOM 640 N N . GLN A 1 84 ? 0.798 12.506 -9.475 1.00 23.09 84 GLN A N 1
ATOM 641 C CA . GLN A 1 84 ? 1.704 11.432 -9.891 1.00 23.73 84 GLN A CA 1
ATOM 642 C C . GLN A 1 84 ? 3.026 11.466 -9.110 1.00 24.16 84 GLN A C 1
ATOM 643 O O . GLN A 1 84 ? 3.551 10.422 -8.721 1.00 23.44 84 GLN A O 1
ATOM 649 N N . GLU A 1 85 ? 3.547 12.669 -8.886 1.00 24.70 85 GLU A N 1
ATOM 650 C CA . GLU A 1 85 ? 4.742 12.867 -8.054 1.00 25.88 85 GLU A CA 1
ATOM 651 C C . GLU A 1 85 ? 4.496 12.408 -6.616 1.00 23.93 85 GLU A C 1
ATOM 652 O O . GLU A 1 85 ? 5.296 11.675 -6.053 1.00 23.33 85 GLU A O 1
ATOM 658 N N . LEU A 1 86 ? 3.381 12.861 -6.046 1.00 22.61 86 LEU A N 1
ATOM 659 C CA A LEU A 1 86 ? 3.048 12.538 -4.662 0.50 22.92 86 LEU A CA 1
ATOM 660 C CA B LEU A 1 86 ? 2.973 12.549 -4.671 0.50 23.46 86 LEU A CA 1
ATOM 661 C C . LEU A 1 86 ? 2.874 11.030 -4.462 1.00 22.49 86 LEU A C 1
ATOM 662 O O . LEU A 1 86 ? 3.469 10.459 -3.542 1.00 21.94 86 LEU A O 1
ATOM 671 N N . LEU A 1 87 ? 2.094 10.391 -5.327 1.00 21.28 87 LEU A N 1
ATOM 672 C CA . LEU A 1 87 ? 1.858 8.943 -5.228 1.00 20.97 87 LEU A CA 1
ATOM 673 C C . LEU A 1 87 ? 3.132 8.133 -5.382 1.00 19.66 87 LEU A C 1
ATOM 674 O O . LEU A 1 87 ? 3.396 7.224 -4.590 1.00 18.54 87 LEU A O 1
ATOM 679 N N . CYS A 1 88 ? 3.957 8.487 -6.360 1.00 19.05 88 CYS A N 1
ATOM 680 C CA . CYS A 1 88 ? 5.221 7.786 -6.515 1.00 20.25 88 CYS A CA 1
ATOM 681 C C . CYS A 1 88 ? 6.108 7.957 -5.281 1.00 20.58 88 CYS A C 1
ATOM 682 O O . CYS A 1 88 ? 6.733 6.989 -4.830 1.00 20.45 88 CYS A O 1
ATOM 685 N N . LYS A 1 89 ? 6.143 9.165 -4.721 1.00 21.14 89 LYS A N 1
ATOM 686 C CA . LYS A 1 89 ? 6.899 9.410 -3.487 1.00 22.88 89 LYS A CA 1
ATOM 687 C C . LYS A 1 89 ? 6.403 8.547 -2.322 1.00 21.24 89 LYS A C 1
ATOM 688 O O . LYS A 1 89 ? 7.207 7.991 -1.585 1.00 21.12 89 LYS A O 1
ATOM 694 N N . CYS A 1 90 ? 5.087 8.442 -2.158 1.00 20.73 90 CYS A N 1
ATOM 695 C CA . CYS A 1 90 ? 4.511 7.559 -1.124 1.00 21.18 90 CYS A CA 1
ATOM 696 C C . CYS A 1 90 ? 4.954 6.109 -1.301 1.00 19.92 90 CYS A C 1
ATOM 697 O O . CYS A 1 90 ? 5.396 5.469 -0.347 1.00 18.96 90 CYS A O 1
ATOM 700 N N . ASP A 1 91 ? 4.838 5.603 -2.524 1.00 19.18 91 ASP A N 1
ATOM 701 C CA . ASP A 1 91 ? 5.131 4.201 -2.805 1.00 18.81 91 ASP A CA 1
ATOM 702 C C . ASP A 1 91 ? 6.623 3.889 -2.747 1.00 19.48 91 ASP A C 1
ATOM 703 O O . ASP A 1 91 ? 7.022 2.852 -2.238 1.00 18.20 91 ASP A O 1
ATOM 708 N N . GLN A 1 92 ? 7.438 4.791 -3.293 1.00 19.62 92 GLN A N 1
ATOM 709 C CA . GLN A 1 92 ? 8.898 4.714 -3.167 1.00 21.17 92 GLN A CA 1
ATOM 710 C C . GLN A 1 92 ? 9.310 4.617 -1.700 1.00 21.75 92 GLN A C 1
ATOM 711 O O . GLN A 1 92 ? 10.145 3.786 -1.322 1.00 22.43 92 GLN A O 1
ATOM 717 N N . GLU A 1 93 ? 8.700 5.461 -0.875 1.00 22.55 93 GLU A N 1
ATOM 718 C CA . GLU A 1 93 ? 9.015 5.502 0.551 1.00 23.74 93 GLU A CA 1
ATOM 719 C C . GLU A 1 93 ? 8.651 4.202 1.266 1.00 22.16 93 GLU A C 1
ATOM 720 O O . GLU A 1 93 ? 9.475 3.667 2.010 1.00 21.82 93 GLU A O 1
ATOM 726 N N . ILE A 1 94 ? 7.443 3.681 1.027 1.00 19.92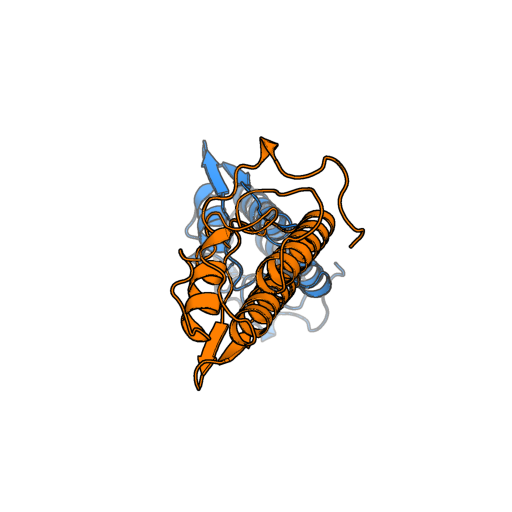 94 ILE A N 1
ATOM 727 C CA . ILE A 1 94 ? 7.081 2.398 1.651 1.00 20.28 94 ILE A CA 1
ATOM 728 C C . ILE A 1 94 ? 7.959 1.266 1.113 1.00 19.46 94 ILE A C 1
ATOM 729 O O . ILE A 1 94 ? 8.379 0.407 1.884 1.00 19.71 94 ILE A O 1
ATOM 734 N N . ALA A 1 95 ? 8.247 1.272 -0.187 1.00 20.02 95 ALA A N 1
ATOM 735 C CA . ALA A 1 95 ? 9.118 0.237 -0.763 1.00 21.19 95 ALA A CA 1
ATOM 736 C C . ALA A 1 95 ? 10.479 0.236 -0.061 1.00 22.09 95 ALA A C 1
ATOM 737 O O . ALA A 1 95 ? 10.979 -0.822 0.331 1.00 21.55 95 ALA A O 1
ATOM 739 N N . ASN A 1 96 ? 11.055 1.424 0.116 1.00 23.15 96 ASN A N 1
ATOM 740 C CA . ASN A 1 96 ? 12.343 1.564 0.812 1.00 23.16 96 ASN A CA 1
ATOM 741 C C . ASN A 1 96 ? 12.282 1.110 2.267 1.00 23.52 96 ASN A C 1
ATOM 742 O O . ASN A 1 96 ? 13.188 0.433 2.753 1.00 23.92 96 ASN A O 1
ATOM 747 N N . CYS A 1 97 ? 11.206 1.502 2.936 1.00 21.92 97 CYS A N 1
ATOM 748 C CA . CYS A 1 97 ? 10.946 1.139 4.317 1.00 23.78 97 CYS A CA 1
ATOM 749 C C . CYS A 1 97 ? 10.896 -0.378 4.484 1.00 22.71 97 CYS A C 1
ATOM 750 O O . CYS A 1 97 ? 11.605 -0.935 5.318 1.00 21.83 97 CYS A O 1
ATOM 753 N N . LEU A 1 98 ? 10.068 -1.034 3.673 1.00 21.75 98 LEU A N 1
ATOM 754 C CA . LEU A 1 98 ? 9.850 -2.476 3.793 1.00 22.44 98 LEU A CA 1
ATOM 755 C C . LEU A 1 98 ? 11.079 -3.310 3.446 1.00 23.04 98 LEU A C 1
ATOM 756 O O . LEU A 1 98 ? 11.301 -4.360 4.034 1.00 22.99 98 LEU A O 1
ATOM 761 N N . ALA A 1 99 ? 11.886 -2.816 2.515 1.00 23.98 99 ALA A N 1
ATOM 762 C CA . ALA A 1 99 ? 13.110 -3.504 2.105 1.00 25.45 99 ALA A CA 1
ATOM 763 C C . ALA A 1 99 ? 14.133 -3.661 3.236 1.00 26.84 99 ALA A C 1
ATOM 764 O O . ALA A 1 99 ? 14.939 -4.585 3.199 1.00 30.15 99 ALA A O 1
ATOM 766 N N . GLN A 1 100 ? 14.089 -2.768 4.222 1.00 28.09 100 GLN A N 1
ATOM 767 C CA . GLN A 1 100 ? 15.003 -2.788 5.373 1.00 32.15 100 GLN A CA 1
ATOM 768 C C . GLN A 1 100 ? 14.515 -3.612 6.571 1.00 33.44 100 GLN A C 1
ATOM 769 O O . GLN A 1 100 ? 15.166 -3.604 7.620 1.00 38.70 100 GLN A O 1
ATOM 775 N N . THR A 1 101 ? 13.400 -4.327 6.412 1.00 32.25 101 THR A N 1
ATOM 776 C CA . THR A 1 101 ? 12.764 -5.043 7.520 1.00 32.05 101 THR A CA 1
ATOM 777 C C . THR A 1 101 ? 12.954 -6.544 7.460 1.00 31.95 101 THR A C 1
ATOM 778 O O . THR A 1 101 ? 13.132 -7.130 6.391 1.00 34.23 101 THR A O 1
ATOM 782 N N . GLU A 1 102 ? 12.897 -7.150 8.641 1.00 33.00 102 GLU A N 1
ATOM 783 C CA . GLU A 1 102 ? 12.761 -8.587 8.800 1.00 35.71 102 GLU A CA 1
ATOM 784 C C . GLU A 1 102 ? 11.271 -8.905 8.817 1.00 31.68 102 GLU A C 1
ATOM 785 O O . GLU A 1 102 ? 10.493 -8.190 9.444 1.00 31.25 102 GLU A O 1
ATOM 791 N N . TYR A 1 103 ? 10.883 -9.981 8.144 1.00 30.36 103 TYR A N 1
ATOM 792 C CA . TYR A 1 103 ? 9.488 -10.411 8.106 1.00 28.60 103 TYR A CA 1
ATOM 793 C C . TYR A 1 103 ? 9.169 -11.266 9.322 1.00 27.94 103 TYR A C 1
ATOM 794 O O . TYR A 1 103 ? 9.919 -12.186 9.630 1.00 27.90 103 TYR A O 1
ATOM 803 N N . ASN A 1 104 ? 8.068 -10.957 10.008 1.00 26.96 104 ASN A N 1
ATOM 804 C CA . ASN A 1 104 ? 7.574 -11.805 11.096 1.00 26.76 104 ASN A CA 1
ATOM 805 C C . ASN A 1 104 ? 6.321 -12.533 10.623 1.00 25.49 104 ASN A C 1
ATOM 806 O O . ASN A 1 104 ? 5.237 -11.951 10.574 1.00 24.13 104 ASN A O 1
ATOM 811 N N . LEU A 1 105 ? 6.482 -13.807 10.268 1.00 25.59 105 LEU A N 1
ATOM 812 C CA . LEU A 1 105 ? 5.400 -14.609 9.701 1.00 26.35 105 LEU A CA 1
ATOM 813 C C . LEU A 1 105 ? 4.135 -14.597 10.569 1.00 26.30 105 LEU A C 1
ATOM 814 O O . LEU A 1 105 ? 3.023 -14.617 10.042 1.00 25.95 105 LEU A O 1
ATOM 819 N N . LYS A 1 106 ? 4.318 -14.516 11.888 1.00 25.01 106 LYS A N 1
ATOM 820 C CA . LYS A 1 106 ? 3.200 -14.533 12.841 1.00 24.99 106 LYS A CA 1
ATOM 821 C C . LYS A 1 106 ? 2.192 -13.393 12.674 1.00 23.64 106 LYS A C 1
ATOM 822 O O . LYS A 1 106 ? 1.068 -13.510 13.146 1.00 23.06 106 LYS A O 1
ATOM 828 N N . TYR A 1 107 ? 2.587 -12.301 12.005 1.00 22.85 107 TYR A N 1
ATOM 829 C CA . TYR A 1 107 ? 1.681 -11.182 11.735 1.00 23.63 107 TYR A CA 1
ATOM 830 C C . TYR A 1 107 ? 0.956 -11.250 10.389 1.00 22.69 107 TYR A C 1
ATOM 831 O O . TYR A 1 107 ? 0.054 -10.457 10.155 1.00 23.61 107 TYR A O 1
ATOM 840 N N . LEU A 1 108 ? 1.319 -12.186 9.519 1.00 23.00 108 LEU A N 1
ATOM 841 C CA . LEU A 1 108 ? 0.553 -12.417 8.302 1.00 24.08 108 LEU A CA 1
ATOM 842 C C . LEU A 1 108 ? -0.816 -12.980 8.676 1.00 25.13 108 LEU A C 1
ATOM 843 O O . LEU A 1 108 ? -0.891 -14.004 9.353 1.00 23.52 108 LEU A O 1
ATOM 848 N N . PHE A 1 109 ? -1.882 -12.313 8.232 1.00 25.25 109 PHE A N 1
ATOM 849 C CA . PHE A 1 109 ? -3.271 -12.687 8.574 1.00 27.09 109 PHE A CA 1
ATOM 850 C C . PHE A 1 109 ? -3.520 -12.590 10.094 1.00 26.68 109 PHE A C 1
ATOM 851 O O . PHE A 1 109 ? -4.228 -13.400 10.685 1.00 27.13 109 PHE A O 1
ATOM 859 N N . TYR A 1 110 ? -2.914 -11.584 10.711 1.00 26.11 110 TYR A N 1
ATOM 860 C CA . TYR A 1 110 ? -3.124 -11.274 12.120 1.00 26.95 110 TYR A CA 1
ATOM 861 C C . TYR A 1 110 ? -4.587 -10.877 12.316 1.00 28.10 110 TYR A C 1
ATOM 862 O O . TYR A 1 110 ? -5.141 -10.164 11.473 1.00 28.50 110 TYR A O 1
ATOM 871 N N . PRO A 1 111 ? -5.227 -11.344 13.408 1.00 28.41 111 PRO A N 1
ATOM 872 C CA . PRO A 1 111 ? -6.649 -11.029 13.571 1.00 29.21 111 PRO A CA 1
ATOM 873 C C . PRO A 1 111 ? -6.879 -9.564 13.907 1.00 29.18 111 PRO A C 1
ATOM 874 O O . PRO A 1 111 ? -6.216 -9.025 14.792 1.00 28.58 111 PRO A O 1
ATOM 878 N N . GLN A 1 112 ? -7.833 -8.958 13.206 1.00 31.18 112 GLN A N 1
ATOM 879 C CA . GLN A 1 112 ? -8.197 -7.552 13.379 1.00 34.40 112 GLN A CA 1
ATOM 880 C C . GLN A 1 112 ? -8.729 -7.250 14.787 1.00 33.41 112 GLN A C 1
ATOM 881 O O . GLN A 1 112 ? -8.574 -6.128 15.277 1.00 30.77 112 GLN A O 1
ATOM 887 N N . PHE A 1 113 ? -9.346 -8.242 15.436 1.00 33.15 113 PHE A N 1
ATOM 888 C CA . PHE A 1 113 ? -9.843 -8.073 16.810 1.00 31.71 113 PHE A CA 1
ATOM 889 C C . PHE A 1 113 ? -8.735 -7.810 17.843 1.00 31.85 113 PHE A C 1
ATOM 890 O O . PHE A 1 113 ? -9.016 -7.282 18.911 1.00 33.56 113 PHE A O 1
ATOM 898 N N . LEU A 1 114 ? -7.487 -8.162 17.525 1.00 30.42 114 LEU A N 1
ATOM 899 C CA . LEU A 1 114 ? -6.345 -7.785 18.363 1.00 29.82 114 LEU A CA 1
ATOM 900 C C . LEU A 1 114 ? -5.831 -6.363 18.141 1.00 30.37 114 LEU A C 1
ATOM 901 O O . LEU A 1 114 ? -5.006 -5.878 18.917 1.00 31.14 114 LEU A O 1
ATOM 906 N N . CYS A 1 115 ? -6.289 -5.702 17.081 1.00 29.77 115 CYS A N 1
ATOM 907 C CA . CYS A 1 115 ? -5.861 -4.346 16.782 1.00 29.92 115 CYS A CA 1
ATOM 908 C C . CYS A 1 115 ? -6.765 -3.363 17.513 1.00 31.98 115 CYS A C 1
ATOM 909 O O . CYS A 1 115 ? -7.990 -3.422 17.392 1.00 34.07 115 CYS A O 1
ATOM 912 N N . GLU A 1 116 ? -6.145 -2.465 18.265 1.00 33.20 116 GLU A N 1
ATOM 913 C CA . GLU A 1 116 ? -6.869 -1.518 19.115 1.00 36.68 116 GLU A CA 1
ATOM 914 C C . GLU A 1 116 ? -7.633 -0.501 18.241 1.00 38.29 116 GLU A C 1
ATOM 915 O O . GLU A 1 116 ? -7.254 -0.274 17.088 1.00 37.28 116 GLU A O 1
ATOM 921 N N . PRO A 1 117 ? -8.729 0.091 18.764 1.00 39.93 117 PRO A N 1
ATOM 922 C CA . PRO A 1 117 ? -9.475 1.059 17.939 1.00 41.29 117 PRO A CA 1
ATOM 923 C C . PRO A 1 117 ? -8.727 2.348 17.585 1.00 42.74 117 PRO A C 1
ATOM 924 O O . PRO A 1 117 ? -9.010 2.943 16.546 1.00 44.72 117 PRO A O 1
ATOM 928 N N . ASP A 1 118 ? -7.788 2.768 18.432 1.00 45.16 118 ASP A N 1
ATOM 929 C CA . ASP A 1 118 ? -7.059 4.026 18.224 1.00 47.26 118 ASP A CA 1
ATOM 930 C C . ASP A 1 118 ? -5.662 3.781 17.657 1.00 44.30 118 ASP A C 1
ATOM 931 O O . ASP A 1 118 ? -5.057 2.742 17.911 1.00 42.51 118 ASP A O 1
ATOM 936 N N . SER A 1 119 ? -5.163 4.757 16.901 1.00 42.18 119 SER A N 1
ATOM 937 C CA . SER A 1 119 ? -3.891 4.635 16.179 1.00 41.88 119 SER A CA 1
ATOM 938 C C . SER A 1 119 ? -2.944 5.790 16.487 1.00 42.32 119 SER A C 1
ATOM 939 O O . SER A 1 119 ? -3.400 6.863 16.883 1.00 41.80 119 SER A O 1
ATOM 942 N N . PRO A 1 120 ? -1.622 5.584 16.293 1.00 42.03 120 PRO A N 1
ATOM 943 C CA . PRO A 1 120 ? -0.709 6.724 16.337 1.00 42.56 120 PRO A CA 1
ATOM 944 C C . PRO A 1 120 ? -1.054 7.754 15.266 1.00 43.35 120 PRO A C 1
ATOM 945 O O . PRO A 1 120 ? -1.570 7.394 14.200 1.00 41.21 120 PRO A O 1
ATOM 949 N N . LYS A 1 121 ? -0.784 9.021 15.566 1.00 44.10 121 LYS A N 1
ATOM 950 C CA . LYS A 1 121 ? -1.049 10.123 14.642 1.00 45.23 121 LYS A CA 1
ATOM 951 C C . LYS A 1 121 ? -0.113 10.084 13.433 1.00 44.16 121 LYS A C 1
ATOM 952 O O . LYS A 1 121 ? 0.982 9.516 13.497 1.00 42.88 121 LYS A O 1
ATOM 958 N N . CYS A 1 122 ? -0.564 10.694 12.340 1.00 43.38 122 CYS A N 1
ATOM 959 C CA . CYS A 1 122 ? 0.240 10.826 11.122 1.00 45.11 122 CYS A CA 1
ATOM 960 C C . CYS A 1 122 ? 1.153 12.034 11.228 1.00 48.62 122 CYS A C 1
ATOM 961 O O . CYS A 1 122 ? 0.700 13.132 11.561 1.00 51.19 122 CYS A O 1
ATOM 965 N N . GLY B 1 1 ? -5.173 14.877 -22.981 1.00 20.55 1 GLY B N 1
ATOM 966 C CA . GLY B 1 1 ? -4.054 14.965 -23.964 1.00 20.70 1 GLY B CA 1
ATOM 967 C C . GLY B 1 1 ? -4.549 15.119 -25.386 1.00 21.89 1 GLY B C 1
ATOM 968 O O . GLY B 1 1 ? -5.755 15.190 -25.623 1.00 21.34 1 GLY B O 1
ATOM 969 N N . ILE B 1 2 ? -3.610 15.119 -26.337 1.00 22.29 2 ILE B N 1
ATOM 970 C CA A ILE B 1 2 ? -3.935 15.332 -27.753 0.50 22.84 2 ILE B CA 1
ATOM 971 C CA B ILE B 1 2 ? -3.930 15.328 -27.757 0.50 22.65 2 ILE B CA 1
ATOM 972 C C . ILE B 1 2 ? -4.964 14.318 -28.274 1.00 22.50 2 ILE B C 1
ATOM 973 O O . ILE B 1 2 ? -5.815 14.664 -29.091 1.00 21.47 2 ILE B O 1
ATOM 982 N N . LEU B 1 3 ? -4.884 13.074 -27.800 1.00 23.17 3 LEU B N 1
ATOM 983 C CA . LEU B 1 3 ? -5.838 12.022 -28.200 1.00 24.86 3 LEU B CA 1
ATOM 984 C C . LEU B 1 3 ? -7.264 12.367 -27.780 1.00 23.41 3 LEU B C 1
ATOM 985 O O . LEU B 1 3 ? -8.202 12.216 -28.571 1.00 23.21 3 LEU B O 1
ATOM 990 N N . GLU B 1 4 ? -7.409 12.832 -26.538 1.00 22.56 4 GLU B N 1
ATOM 991 C CA . GLU B 1 4 ? -8.715 13.235 -26.014 1.00 21.83 4 GLU B CA 1
ATOM 992 C C . GLU B 1 4 ? -9.203 14.499 -26.702 1.00 21.07 4 GLU B C 1
ATOM 993 O O . GLU B 1 4 ? -10.380 14.617 -27.000 1.00 21.59 4 GLU B O 1
ATOM 999 N N . LEU B 1 5 ? -8.297 15.445 -26.943 1.00 19.69 5 LEU B N 1
ATOM 1000 C CA . LEU B 1 5 ? -8.654 16.659 -27.686 1.00 19.33 5 LEU B CA 1
ATOM 1001 C C . LEU B 1 5 ? -9.234 16.311 -29.052 1.00 19.35 5 LEU B C 1
ATOM 1002 O O . LEU B 1 5 ? -10.295 16.796 -29.425 1.00 19.81 5 LEU B O 1
ATOM 1007 N N . ALA B 1 6 ? -8.526 15.467 -29.796 1.00 19.68 6 ALA B N 1
ATOM 1008 C CA . ALA B 1 6 ? -8.998 15.040 -31.106 1.00 20.35 6 ALA B CA 1
ATOM 1009 C C . ALA B 1 6 ? -10.322 14.273 -30.992 1.00 19.98 6 ALA B C 1
ATOM 1010 O O . ALA B 1 6 ? -11.257 14.521 -31.760 1.00 21.12 6 ALA B O 1
ATOM 1012 N N . GLY B 1 7 ? -10.397 13.377 -30.013 1.00 19.78 7 GLY B N 1
ATOM 1013 C CA . GLY B 1 7 ? -11.607 12.580 -29.747 1.00 20.19 7 GLY B CA 1
ATOM 1014 C C . GLY B 1 7 ? -12.847 13.383 -29.377 1.00 19.88 7 GLY B C 1
ATOM 1015 O O . GLY B 1 7 ? -13.935 13.119 -29.905 1.00 20.19 7 GLY B O 1
ATOM 1016 N N . THR B 1 8 ? -12.689 14.362 -28.480 1.00 19.95 8 THR B N 1
ATOM 1017 C CA . THR B 1 8 ? -13.815 15.199 -28.027 1.00 20.59 8 THR B CA 1
ATOM 1018 C C . THR B 1 8 ? -14.338 16.049 -29.177 1.00 21.26 8 THR B C 1
ATOM 1019 O O . THR B 1 8 ? -15.543 16.139 -29.412 1.00 21.25 8 THR B O 1
ATOM 1023 N N . V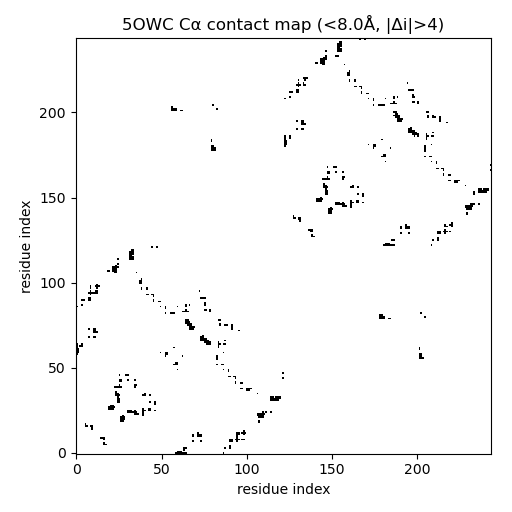AL B 1 9 ? -13.415 16.644 -29.924 1.00 20.72 9 VAL B N 1
ATOM 1024 C CA . VAL B 1 9 ? -13.792 17.432 -31.098 1.00 21.61 9 VAL B CA 1
ATOM 1025 C C . VAL B 1 9 ? -14.502 16.552 -32.135 1.00 21.91 9 VAL B C 1
ATOM 1026 O O . VAL B 1 9 ? -15.506 16.967 -32.704 1.00 23.27 9 VAL B O 1
ATOM 1030 N N . GLY B 1 10 ? -13.989 15.343 -32.360 1.00 23.17 10 GLY B N 1
ATOM 1031 C CA . GLY B 1 10 ? -14.618 14.359 -33.240 1.00 24.19 10 GLY B CA 1
ATOM 1032 C C . GLY B 1 10 ? -15.982 13.847 -32.785 1.00 25.95 10 GLY B C 1
ATOM 1033 O O . GLY B 1 10 ? -16.826 13.504 -33.616 1.00 27.12 10 GLY B O 1
ATOM 1034 N N . CYS B 1 11 ? -16.182 13.776 -31.470 1.00 24.61 11 CYS B N 1
ATOM 1035 C CA . CYS B 1 11 ? -17.468 13.436 -30.867 1.00 25.09 11 CYS B CA 1
ATOM 1036 C C . CYS B 1 11 ? -18.547 14.436 -31.257 1.00 24.81 11 CYS B C 1
ATOM 1037 O O . CYS B 1 11 ? -19.599 14.050 -31.777 1.00 25.22 11 CYS B O 1
ATOM 1040 N N . VAL B 1 12 ? -18.266 15.715 -31.029 1.00 24.33 12 VAL B N 1
ATOM 1041 C CA . VAL B 1 12 ? -19.250 16.775 -31.225 1.00 24.07 12 VAL B CA 1
ATOM 1042 C C . VAL B 1 12 ? -19.447 17.073 -32.714 1.00 25.01 12 VAL B C 1
ATOM 1043 O O . VAL B 1 12 ? -20.577 17.294 -33.152 1.00 25.17 12 VAL B O 1
ATOM 1047 N N . GLY B 1 13 ? -18.357 17.078 -33.483 1.00 24.10 13 GLY B N 1
ATOM 1048 C CA . GLY B 1 13 ? -18.428 17.406 -34.912 1.00 24.67 13 GLY B CA 1
ATOM 1049 C C . GLY B 1 13 ? -18.711 18.889 -35.120 1.00 25.04 13 GLY B C 1
ATOM 1050 O O . GLY B 1 13 ? -18.612 19.675 -34.170 1.00 24.09 13 GLY B O 1
ATOM 1051 N N . PRO B 1 14 ? -19.086 19.310 -36.330 1.00 25.44 14 PRO B N 1
ATOM 1052 C CA . PRO B 1 14 ? -19.422 18.451 -37.470 1.00 25.53 14 PRO B CA 1
ATOM 1053 C C . PRO B 1 14 ? -18.260 18.113 -38.422 1.00 25.35 14 PRO B C 1
ATOM 1054 O O . PRO B 1 14 ? -18.507 17.599 -39.522 1.00 25.53 14 PRO B O 1
ATOM 1058 N N . ARG B 1 15 ? -17.019 18.384 -38.017 1.00 25.16 15 ARG B N 1
ATOM 1059 C CA . ARG B 1 15 ? -15.860 18.114 -38.874 1.00 25.40 15 ARG B CA 1
ATOM 1060 C C . ARG B 1 15 ? -14.752 17.383 -38.149 1.00 24.58 15 ARG B C 1
ATOM 1061 O O . ARG B 1 15 ? -14.622 17.447 -36.924 1.00 23.32 15 ARG B O 1
ATOM 1069 N N . THR B 1 16 ? -13.948 16.687 -38.942 1.00 22.64 16 THR B N 1
ATOM 1070 C CA . THR B 1 16 ? -12.794 15.979 -38.440 1.00 22.14 16 THR B CA 1
ATOM 1071 C C . THR B 1 16 ? -11.905 16.912 -37.604 1.00 21.46 16 THR B C 1
ATOM 1072 O O . THR B 1 16 ? -11.720 18.063 -37.976 1.00 21.59 16 THR B O 1
ATOM 1076 N N . PRO B 1 17 ? -11.361 16.417 -36.483 1.00 22.10 17 PRO B N 1
ATOM 1077 C CA . PRO B 1 17 ? -10.465 17.270 -35.679 1.00 22.34 17 PRO B CA 1
ATOM 1078 C C . PRO B 1 17 ? -9.231 17.785 -36.438 1.00 23.13 17 PRO B C 1
ATOM 1079 O O . PRO B 1 17 ? -8.723 18.848 -36.095 1.00 22.47 17 PRO B O 1
ATOM 1083 N N . ILE B 1 18 ? -8.774 17.051 -37.465 1.00 22.98 18 ILE B N 1
ATOM 1084 C CA A ILE B 1 18 ? -7.677 17.439 -38.372 0.50 24.46 18 ILE B CA 1
ATOM 1085 C CA B ILE B 1 18 ? -7.617 17.543 -38.222 0.50 23.22 18 ILE B CA 1
ATOM 1086 C C . ILE B 1 18 ? -7.944 18.752 -39.112 1.00 23.19 18 ILE B C 1
ATOM 1087 O O . ILE B 1 18 ? -7.021 19.422 -39.583 1.00 23.74 18 ILE B O 1
ATOM 1096 N N . ALA B 1 19 ? -9.221 19.095 -39.263 1.00 22.99 19 ALA B N 1
ATOM 1097 C CA . ALA B 1 19 ? -9.610 20.373 -39.869 1.00 22.93 19 ALA B CA 1
ATOM 1098 C C . ALA B 1 19 ? -9.071 21.589 -39.092 1.00 23.52 19 ALA B C 1
ATOM 1099 O O . ALA B 1 19 ? -8.974 22.676 -39.648 1.00 23.55 19 ALA B O 1
ATOM 1101 N N . TYR B 1 20 ? -8.734 21.394 -37.818 1.00 23.65 20 TYR B N 1
ATOM 1102 C CA . TYR B 1 20 ? -8.180 22.455 -36.964 1.00 24.64 20 TYR B CA 1
ATOM 1103 C C . TYR B 1 20 ? -6.691 22.290 -36.644 1.00 26.28 20 TYR B C 1
ATOM 1104 O O . TYR B 1 20 ? -6.154 22.982 -35.789 1.00 26.30 20 TYR B O 1
ATOM 1113 N N . MET B 1 21 ? -6.016 21.400 -37.360 1.00 28.86 21 MET B N 1
ATOM 1114 C CA . MET B 1 21 ? -4.611 21.076 -37.091 1.00 31.41 21 MET B CA 1
ATOM 1115 C C . MET B 1 21 ? -3.684 22.268 -37.367 1.00 30.79 21 MET B C 1
ATOM 1116 O O . MET B 1 21 ? -2.682 22.463 -36.674 1.00 32.97 21 MET B O 1
ATOM 1121 N N . LYS B 1 22 ? -4.021 23.038 -38.394 1.00 28.02 22 LYS B N 1
ATOM 1122 C CA . LYS B 1 22 ? -3.304 24.257 -38.749 1.00 28.38 22 LYS B CA 1
ATOM 1123 C C . LYS B 1 22 ? -4.307 25.178 -39.447 1.00 26.64 22 LYS B C 1
ATOM 1124 O O . LYS B 1 22 ? -4.517 25.088 -40.658 1.00 28.08 22 LYS B O 1
ATOM 1130 N N . TYR B 1 23 ? -4.943 26.037 -38.661 1.00 23.80 23 TYR B N 1
ATOM 1131 C CA . TYR B 1 23 ? -5.995 26.920 -39.142 1.00 22.81 23 TYR B CA 1
ATOM 1132 C C . TYR B 1 23 ? -5.877 28.247 -38.434 1.00 22.63 23 TYR B C 1
ATOM 1133 O O . TYR B 1 23 ? -5.748 28.313 -37.207 1.00 22.77 23 TYR B O 1
ATOM 1142 N N . GLY B 1 24 ? -5.938 29.317 -39.218 1.00 22.40 24 GLY B N 1
ATOM 1143 C CA . GLY B 1 24 ? -5.885 30.654 -38.669 1.00 21.47 24 GLY B CA 1
ATOM 1144 C C . GLY B 1 24 ? -4.568 30.923 -37.975 1.00 20.71 24 GLY B C 1
ATOM 1145 O O . GLY B 1 24 ? -3.532 30.346 -38.317 1.00 20.54 24 GLY B O 1
ATOM 1146 N N . CYS B 1 25 ? -4.614 31.823 -37.006 1.00 20.96 25 CYS B N 1
ATOM 1147 C CA . CYS B 1 25 ? -3.441 32.165 -36.210 1.00 21.77 25 CYS B CA 1
ATOM 1148 C C . CYS B 1 25 ? -3.254 31.345 -34.928 1.00 21.11 25 CYS B C 1
ATOM 1149 O O . CYS B 1 25 ? -2.167 31.346 -34.361 1.00 20.69 25 CYS B O 1
ATOM 1152 N N . PHE B 1 26 ? -4.294 30.638 -34.489 1.00 20.63 26 PHE B N 1
ATOM 1153 C CA .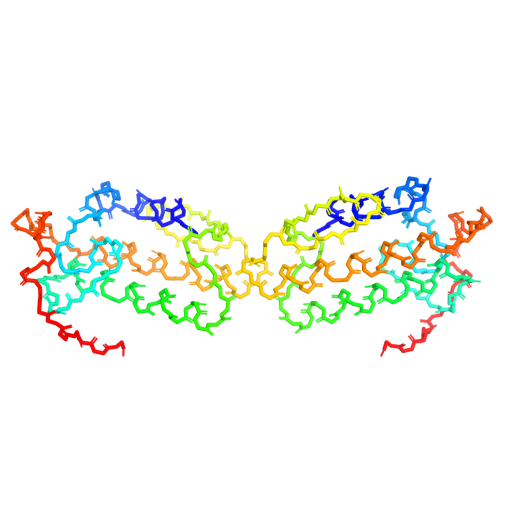 PHE B 1 26 ? -4.247 29.907 -33.205 1.00 20.97 26 PHE B CA 1
ATOM 1154 C C . PHE B 1 26 ? -4.488 28.403 -33.220 1.00 20.68 26 PHE B C 1
ATOM 1155 O O . PHE B 1 26 ? -4.038 27.725 -32.291 1.00 19.72 26 PHE B O 1
ATOM 1163 N N . CYS B 1 27 ? -5.201 27.877 -34.212 1.00 20.82 27 CYS B N 1
ATOM 1164 C CA . CYS B 1 27 ? -5.477 26.430 -34.251 1.00 21.47 27 CYS B CA 1
ATOM 1165 C C . CYS B 1 27 ? -4.255 25.690 -34.761 1.00 22.24 27 CYS B C 1
ATOM 1166 O O . CYS B 1 27 ? -3.886 25.816 -35.927 1.00 22.36 27 CYS B O 1
ATOM 1169 N N . GLY B 1 28 ? -3.623 24.932 -33.870 1.00 21.97 28 GLY B N 1
ATOM 1170 C CA . GLY B 1 28 ? -2.327 24.316 -34.130 1.00 22.70 28 GLY B CA 1
ATOM 1171 C C . GLY B 1 28 ? -1.379 24.622 -32.989 1.00 23.48 28 GLY B C 1
ATOM 1172 O O . GLY B 1 28 ? -1.725 25.373 -32.071 1.00 22.45 28 GLY B O 1
ATOM 1173 N N . LEU B 1 29 ? -0.179 24.052 -33.042 1.00 24.62 29 LEU B N 1
ATOM 1174 C CA . LEU B 1 29 ? 0.788 24.214 -31.954 1.00 26.21 29 LEU B CA 1
ATOM 1175 C C . LEU B 1 29 ? 1.161 25.688 -31.798 1.00 25.83 29 LEU B C 1
ATOM 1176 O O . LEU B 1 29 ? 1.610 26.322 -32.750 1.00 25.97 29 LEU B O 1
ATOM 1181 N N . GLY B 1 30 ? 0.965 26.225 -30.598 1.00 25.98 30 GLY B N 1
ATOM 1182 C CA . GLY B 1 30 ? 1.204 27.639 -30.319 1.00 25.64 30 GLY B CA 1
ATOM 1183 C C . GLY B 1 30 ? 0.159 28.536 -30.951 1.00 25.25 30 GLY B C 1
ATOM 1184 O O . GLY B 1 30 ? -0.986 28.129 -31.166 1.00 23.85 30 GLY B O 1
ATOM 1185 N N . GLY B 1 31 ? 0.558 29.761 -31.264 1.00 24.30 31 GLY B N 1
ATOM 1186 C CA . GLY B 1 31 ? -0.312 30.704 -31.926 1.00 25.02 31 GLY B CA 1
ATOM 1187 C C . GLY B 1 31 ? -0.138 32.102 -31.372 1.00 25.56 31 GLY B C 1
ATOM 1188 O O . GLY B 1 31 ? 0.154 32.284 -30.188 1.00 25.55 31 GLY B O 1
ATOM 1189 N N . HIS B 1 32 ? -0.338 33.082 -32.246 1.00 25.50 32 HIS B N 1
ATOM 1190 C CA . HIS B 1 32 ? -0.202 34.494 -31.902 1.00 26.05 32 HIS B CA 1
ATOM 1191 C C . HIS B 1 32 ? -0.903 35.341 -32.960 1.00 26.38 32 HIS B C 1
ATOM 1192 O O . HIS B 1 32 ? -1.063 34.899 -34.078 1.00 25.47 32 HIS B O 1
ATOM 1199 N N . GLY B 1 33 ? -1.311 36.551 -32.591 1.00 25.67 33 GLY B N 1
ATOM 1200 C CA . GLY B 1 33 ? -1.923 37.488 -33.522 1.00 26.19 33 GLY B CA 1
ATOM 1201 C C . GLY B 1 33 ? -3.375 37.729 -33.225 1.00 26.38 33 GLY B C 1
ATOM 1202 O O . GLY B 1 33 ? -3.885 37.330 -32.191 1.00 25.93 33 GLY B O 1
ATOM 1203 N N . GLN B 1 34 ? -4.041 38.404 -34.151 1.00 27.15 34 GLN B N 1
ATOM 1204 C CA . GLN B 1 34 ? -5.473 38.603 -34.068 1.00 27.37 34 GLN B CA 1
ATOM 1205 C C . GLN B 1 34 ? -6.171 37.359 -34.623 1.00 24.97 34 GLN B C 1
ATOM 1206 O O . GLN B 1 34 ? -5.851 36.918 -35.730 1.00 24.78 34 GLN B O 1
ATOM 1212 N N . PRO B 1 35 ? -7.109 36.772 -33.861 1.00 24.94 35 PRO B N 1
ATOM 1213 C CA . PRO B 1 35 ? -7.859 35.647 -34.440 1.00 24.00 35 PRO B CA 1
ATOM 1214 C C . PRO B 1 35 ? -8.582 36.025 -35.746 1.00 24.89 35 PRO B C 1
ATOM 1215 O O . PRO B 1 35 ? -9.186 37.097 -35.835 1.00 23.87 35 PRO B O 1
ATOM 1219 N N . ARG B 1 36 ? -8.483 35.153 -36.746 1.00 23.91 36 ARG B N 1
ATOM 1220 C CA . ARG B 1 36 ? -9.051 35.384 -38.069 1.00 25.00 36 ARG B CA 1
ATOM 1221 C C . ARG B 1 36 ? -10.574 35.382 -38.103 1.00 23.98 36 ARG B C 1
ATOM 1222 O O . ARG B 1 36 ? -11.172 36.142 -38.858 1.00 22.21 36 ARG B O 1
ATOM 1230 N N . ASP B 1 37 ? -11.191 34.505 -37.312 1.00 23.23 37 ASP B N 1
ATOM 1231 C CA . ASP B 1 37 ? -12.628 34.269 -37.357 1.00 23.57 37 ASP B CA 1
ATOM 1232 C C . ASP B 1 37 ? -13.089 33.548 -36.072 1.00 23.14 37 ASP B C 1
ATOM 1233 O O . ASP B 1 37 ? -12.308 33.413 -35.131 1.00 23.59 37 ASP B O 1
ATOM 1238 N N . ALA B 1 38 ? -14.333 33.076 -36.058 1.00 23.31 38 ALA B N 1
ATOM 1239 C CA . ALA B 1 38 ? -14.916 32.397 -34.888 1.00 23.78 38 ALA B CA 1
ATOM 1240 C C . ALA B 1 38 ? -14.157 31.131 -34.478 1.00 23.09 38 ALA B C 1
ATOM 1241 O O . ALA B 1 38 ? -13.872 30.925 -33.289 1.00 23.77 38 ALA B O 1
ATOM 1243 N N . ILE B 1 39 ? -13.849 30.275 -35.450 1.00 23.06 39 ILE B N 1
ATOM 1244 C CA . ILE B 1 39 ? -13.025 29.086 -35.201 1.00 22.41 39 ILE B CA 1
ATOM 1245 C C . ILE B 1 39 ? -11.722 29.494 -34.514 1.00 21.36 39 ILE B C 1
ATOM 1246 O O . ILE B 1 39 ? -11.323 28.922 -33.507 1.00 19.84 39 ILE B O 1
ATOM 1251 N N . ASP B 1 40 ? -11.070 30.508 -35.061 1.00 20.62 40 ASP B N 1
ATOM 1252 C CA . ASP B 1 40 ? -9.774 30.913 -34.558 1.00 20.69 40 ASP B CA 1
ATOM 1253 C C . ASP B 1 40 ? -9.897 31.480 -33.137 1.00 20.89 40 ASP B C 1
ATOM 1254 O O . ASP B 1 40 ? -9.024 31.259 -32.303 1.00 20.40 40 ASP B O 1
ATOM 1259 N N . TRP B 1 41 ? -11.011 32.155 -32.856 1.00 21.63 41 TRP B N 1
ATOM 1260 C CA . TRP B 1 41 ? -11.334 32.568 -31.487 1.00 23.15 41 TRP B CA 1
ATOM 1261 C C . TRP B 1 41 ? -11.489 31.388 -30.521 1.00 22.31 41 TRP B C 1
ATOM 1262 O O . TRP B 1 41 ? -10.979 31.444 -29.406 1.00 22.23 41 TRP B O 1
ATOM 1273 N N . CYS B 1 42 ? -12.167 30.325 -30.959 1.00 22.11 42 CYS B N 1
ATOM 1274 C CA . CYS B 1 42 ? -12.265 29.085 -30.164 1.00 21.75 42 CYS B CA 1
ATOM 1275 C C . CYS B 1 42 ? -10.880 28.548 -29.805 1.00 20.95 42 CYS B C 1
ATOM 1276 O O . CYS B 1 42 ? -10.607 28.221 -28.644 1.00 20.95 42 CYS B O 1
ATOM 1279 N N . CYS B 1 43 ? -9.996 28.481 -30.798 1.00 20.07 43 CYS B N 1
ATOM 1280 C CA . CYS B 1 43 ? -8.630 28.014 -30.571 1.00 19.84 43 CYS B CA 1
ATOM 1281 C C . CYS B 1 43 ? -7.841 28.933 -29.639 1.00 19.38 43 CYS B C 1
ATOM 1282 O O . CYS B 1 43 ? -7.093 28.447 -28.790 1.00 18.37 43 CYS B O 1
ATOM 1285 N N . HIS B 1 44 ? -8.015 30.246 -29.787 1.00 19.29 44 HIS B N 1
ATOM 1286 C CA . HIS B 1 44 ? -7.391 31.207 -28.857 1.00 21.07 44 HIS B CA 1
ATOM 1287 C C . HIS B 1 44 ? -7.825 30.928 -27.410 1.00 20.89 44 HIS B C 1
ATOM 1288 O O . HIS B 1 44 ? -6.989 30.835 -26.516 1.00 22.12 44 HIS B O 1
ATOM 1295 N N . GLY B 1 45 ? -9.132 30.819 -27.202 1.00 21.18 45 GLY B N 1
ATOM 1296 C CA . GLY B 1 45 ? -9.705 30.444 -25.896 1.00 21.09 45 GLY B CA 1
ATOM 1297 C C . GLY B 1 45 ? -9.148 29.136 -25.349 1.00 20.97 45 GLY B C 1
ATOM 1298 O O . GLY B 1 45 ? -8.805 29.034 -24.163 1.00 21.44 45 GLY B O 1
ATOM 1299 N N . HIS B 1 46 ? -9.021 28.143 -26.226 1.00 19.69 46 HIS B N 1
ATOM 1300 C CA . HIS B 1 46 ? -8.465 26.833 -25.855 1.00 19.81 46 HIS B CA 1
ATOM 1301 C C . HIS B 1 46 ? -6.977 26.916 -25.491 1.00 19.58 46 HIS B C 1
ATOM 1302 O O . HIS B 1 46 ? -6.539 26.315 -24.509 1.00 19.08 46 HIS B O 1
ATOM 1309 N N . ASP B 1 47 ? -6.205 27.674 -26.274 1.00 19.47 47 ASP B N 1
ATOM 1310 C CA . ASP B 1 47 ? -4.800 27.954 -25.945 1.00 20.23 47 ASP B CA 1
ATOM 1311 C C . ASP B 1 47 ? -4.679 28.577 -24.556 1.00 21.29 47 ASP B C 1
ATOM 1312 O O . ASP B 1 47 ? -3.810 28.177 -23.773 1.00 22.08 47 ASP B O 1
ATOM 1317 N N . CYS B 1 48 ? -5.551 29.542 -24.263 1.00 21.81 48 CYS B N 1
ATOM 1318 C CA . CYS B 1 48 ? -5.598 30.175 -22.931 1.00 23.76 48 CYS B CA 1
ATOM 1319 C C . CYS B 1 48 ? -5.901 29.145 -21.846 1.00 23.73 48 CYS B C 1
ATOM 1320 O O . CYS B 1 48 ? -5.261 29.143 -20.801 1.00 23.89 48 CYS B O 1
ATOM 1323 N N . CYS B 1 49 ? -6.869 28.269 -22.127 1.00 22.86 49 CYS B N 1
ATOM 1324 C CA . CYS B 1 49 ? -7.265 27.222 -21.190 1.00 23.23 49 CYS B CA 1
ATOM 1325 C C . CYS B 1 49 ? -6.101 26.280 -20.873 1.00 22.56 49 CYS B C 1
ATOM 1326 O O . CYS B 1 49 ? -5.840 25.972 -19.709 1.00 22.94 49 CYS B O 1
ATOM 1329 N N . TYR B 1 50 ? -5.396 25.845 -21.913 1.00 22.60 50 TYR B N 1
ATOM 1330 C CA . TYR B 1 50 ? -4.210 24.999 -21.757 1.00 22.00 50 TYR B CA 1
ATOM 1331 C C . TYR B 1 50 ? -3.067 25.703 -21.021 1.00 23.68 50 TYR B C 1
ATOM 1332 O O . TYR B 1 50 ? -2.345 25.071 -20.244 1.00 23.37 50 TYR B O 1
ATOM 1341 N N . THR B 1 51 ? -2.900 27.000 -21.268 1.00 25.24 51 THR B N 1
ATOM 1342 C CA . THR B 1 51 ? -1.922 27.797 -20.521 1.00 26.59 51 THR B CA 1
ATOM 1343 C C . THR B 1 51 ? -2.239 27.803 -19.030 1.00 27.32 51 THR B C 1
ATOM 1344 O O . THR B 1 51 ? -1.344 27.587 -18.215 1.00 27.59 51 THR B O 1
ATOM 1348 N N . ARG B 1 52 ? -3.501 28.057 -18.686 1.00 29.32 52 ARG B N 1
ATOM 1349 C CA . ARG B 1 52 ? -3.964 27.987 -17.292 1.00 31.59 52 ARG B CA 1
ATOM 1350 C C . ARG B 1 52 ? -3.708 26.608 -16.658 1.00 30.12 52 ARG B C 1
ATOM 1351 O O . ARG B 1 52 ? -3.253 26.515 -15.510 1.00 28.03 52 ARG B O 1
ATOM 1359 N N . ALA B 1 53 ? -3.973 25.543 -17.417 1.00 29.04 53 ALA B N 1
ATOM 1360 C CA . ALA B 1 53 ? -3.714 24.171 -16.950 1.00 28.15 53 ALA B CA 1
ATOM 1361 C C . ALA B 1 53 ? -2.228 23.909 -16.670 1.00 28.18 53 ALA B C 1
ATOM 1362 O O . ALA B 1 53 ? -1.881 23.261 -15.673 1.00 26.17 53 ALA B O 1
ATOM 1364 N N . GLU B 1 54 ? -1.365 24.403 -17.557 1.00 29.05 54 GLU B N 1
ATOM 1365 C CA . GLU B 1 54 ? 0.087 24.307 -17.387 1.00 31.63 54 GLU B CA 1
ATOM 1366 C C . GLU B 1 54 ? 0.549 25.061 -16.148 1.00 32.37 54 GLU B C 1
ATOM 1367 O O . GLU B 1 54 ? 1.324 24.528 -15.350 1.00 31.35 54 GLU B O 1
ATOM 1373 N N . GLU B 1 55 ? 0.034 26.277 -15.979 1.00 32.75 55 GLU B N 1
ATOM 1374 C CA . GLU B 1 55 ? 0.300 27.090 -14.775 1.00 35.53 55 GLU B CA 1
ATOM 1375 C C . GLU B 1 55 ? -0.161 26.420 -13.469 1.00 36.21 55 GLU B C 1
ATOM 1376 O O . GLU B 1 55 ? 0.450 26.625 -12.410 1.00 36.90 55 GLU B O 1
ATOM 1382 N N . ALA B 1 56 ? -1.227 25.620 -13.555 1.00 34.24 56 ALA B N 1
ATOM 1383 C CA . ALA B 1 56 ? -1.735 24.820 -12.429 1.00 34.06 56 ALA B CA 1
ATOM 1384 C C . ALA B 1 56 ? -0.952 23.518 -12.190 1.00 33.59 56 ALA B C 1
ATOM 1385 O O . ALA B 1 56 ? -1.292 22.749 -11.293 1.00 37.59 56 ALA B O 1
ATOM 1387 N N . GLY B 1 57 ? 0.077 23.275 -12.996 1.00 32.27 57 GLY B N 1
ATOM 1388 C CA . GLY B 1 57 ? 0.934 22.097 -12.896 1.00 31.64 57 GLY B CA 1
ATOM 1389 C C . GLY B 1 57 ? 0.413 20.857 -13.602 1.00 30.25 57 GLY B C 1
ATOM 1390 O O . GLY B 1 57 ? 0.655 19.748 -13.136 1.00 30.67 57 GLY B O 1
ATOM 1391 N N . CYS B 1 58 ? -0.305 21.041 -14.713 1.00 27.22 58 CYS B N 1
ATOM 1392 C CA . CYS B 1 58 ? -0.802 19.932 -15.535 1.00 26.01 58 CYS B CA 1
ATOM 1393 C C . CYS B 1 58 ? -0.071 19.908 -16.873 1.00 26.16 58 CYS B C 1
ATOM 1394 O O . CYS B 1 58 ? 0.603 20.873 -17.234 1.00 25.26 58 CYS B O 1
ATOM 1397 N N . SER B 1 59 ? -0.230 18.790 -17.584 1.00 25.64 59 SER B N 1
ATOM 1398 C CA A SER B 1 59 ? 0.412 18.545 -18.877 0.50 25.33 59 SER B CA 1
ATOM 1399 C CA B SER B 1 59 ? 0.413 18.549 -18.873 0.50 25.39 59 SER B CA 1
ATOM 1400 C C . SER B 1 59 ? -0.674 18.321 -19.938 1.00 25.09 59 SER B C 1
ATOM 1401 O O . SER B 1 59 ? -1.022 17.185 -20.250 1.00 24.15 59 SER B O 1
ATOM 1406 N N . PRO B 1 60 ? -1.220 19.422 -20.511 1.00 25.17 60 PRO B N 1
ATOM 1407 C CA . PRO B 1 60 ? -2.371 19.308 -21.431 1.00 25.05 60 PRO B CA 1
ATOM 1408 C C . PRO B 1 60 ? -2.193 18.447 -22.682 1.00 24.68 60 PRO B C 1
ATOM 1409 O O . PRO B 1 60 ? -3.183 17.931 -23.202 1.00 24.36 60 PRO B O 1
ATOM 1413 N N . LYS B 1 61 ? -0.965 18.331 -23.183 1.00 24.36 61 LYS B N 1
ATOM 1414 C CA . LYS B 1 61 ? -0.696 17.569 -24.402 1.00 25.91 61 LYS B CA 1
ATOM 1415 C C . LYS B 1 61 ? -0.632 16.051 -24.194 1.00 23.30 61 LYS B C 1
ATOM 1416 O O . LYS B 1 61 ? -0.861 15.284 -25.130 1.00 22.64 61 LYS B O 1
ATOM 1422 N N . THR B 1 62 ? -0.305 15.611 -22.982 1.00 22.68 62 THR B N 1
ATOM 1423 C CA . THR B 1 62 ? -0.053 14.185 -22.735 1.00 23.32 62 THR B CA 1
ATOM 1424 C C . THR B 1 62 ? -1.011 13.500 -21.767 1.00 22.66 62 THR B C 1
ATOM 1425 O O . THR B 1 62 ? -1.257 12.323 -21.897 1.00 22.39 62 THR B O 1
ATOM 1429 N N . GLU B 1 63 ? -1.538 14.238 -20.804 1.00 22.96 63 GLU B N 1
ATOM 1430 C CA . GLU B 1 63 ? -2.254 13.640 -19.692 1.00 23.96 63 GLU B CA 1
ATOM 1431 C C . GLU B 1 63 ? -3.582 13.048 -20.150 1.00 22.86 63 GLU B C 1
ATOM 1432 O O . GLU B 1 63 ? -4.368 13.733 -20.794 1.00 21.97 63 GLU B O 1
ATOM 1438 N N . ARG B 1 64 ? -3.818 11.784 -19.806 1.00 22.47 64 ARG B N 1
ATOM 1439 C CA . ARG B 1 64 ? -5.028 11.075 -20.210 1.00 23.92 64 ARG B CA 1
ATOM 1440 C C . ARG B 1 64 ? -6.159 11.410 -19.253 1.00 21.41 64 ARG B C 1
ATOM 1441 O O . ARG B 1 64 ? -5.916 11.709 -18.089 1.00 20.95 64 ARG B O 1
ATOM 1449 N N . TYR B 1 65 ? -7.389 11.374 -19.759 1.00 20.30 65 TYR B N 1
ATOM 1450 C CA . TYR B 1 65 ? -8.579 11.503 -18.923 1.00 20.55 65 TYR B CA 1
ATOM 1451 C C . TYR B 1 65 ? -9.746 10.719 -19.514 1.00 21.21 65 TYR B C 1
ATOM 1452 O O . TYR B 1 65 ? -9.743 10.386 -20.699 1.00 20.67 65 TYR B O 1
ATOM 1461 N N . SER B 1 66 ? -10.708 10.382 -18.656 1.00 21.85 66 SER B N 1
ATOM 1462 C CA . SER B 1 66 ? -11.920 9.682 -19.085 1.00 22.23 66 SER B CA 1
ATOM 1463 C C . SER B 1 66 ? -13.038 10.643 -19.431 1.00 20.92 66 SER B C 1
ATOM 1464 O O . SER B 1 66 ? -13.218 11.687 -18.798 1.00 20.56 66 SER B O 1
ATOM 1467 N N . TRP B 1 67 ? -13.815 10.241 -20.417 1.00 21.31 67 TRP B N 1
ATOM 1468 C CA . TRP B 1 67 ? -14.962 11.013 -20.862 1.00 22.39 67 TRP B CA 1
ATOM 1469 C C . TRP B 1 67 ? -15.828 10.115 -21.712 1.00 23.31 67 TRP B C 1
ATOM 1470 O O . TRP B 1 67 ? -15.414 9.018 -22.094 1.00 24.47 67 TRP B O 1
ATOM 1481 N N . GLN B 1 68 ? -17.024 10.603 -22.016 1.00 24.74 68 GLN B N 1
ATOM 1482 C CA . GLN B 1 68 ? -18.005 9.859 -22.790 1.00 26.29 68 GLN B CA 1
ATOM 1483 C C . GLN B 1 68 ? -18.631 10.739 -23.844 1.00 24.42 68 GLN B C 1
ATOM 1484 O O . GLN B 1 68 ? -18.861 11.921 -23.601 1.00 23.42 68 GLN B O 1
ATOM 1490 N N . CYS B 1 69 ? -18.905 10.149 -25.006 1.00 25.01 69 CYS B N 1
ATOM 1491 C CA . CYS B 1 69 ? -19.624 10.827 -26.086 1.00 26.78 69 CYS B CA 1
ATOM 1492 C C . CYS B 1 69 ? -21.070 10.340 -26.088 1.00 26.76 69 CYS B C 1
ATOM 1493 O O . CYS B 1 69 ? -21.337 9.180 -26.426 1.00 28.76 69 CYS B O 1
ATOM 1496 N N . VAL B 1 70 ? -21.980 11.233 -25.719 1.00 26.89 70 VAL B N 1
ATOM 1497 C CA . VAL B 1 70 ? -23.425 10.942 -25.648 1.00 27.52 70 VAL B CA 1
ATOM 1498 C C . VAL B 1 70 ? -24.176 11.971 -26.477 1.00 26.34 70 VAL B C 1
ATOM 1499 O O . VAL B 1 70 ? -24.087 13.167 -26.201 1.00 25.58 70 VAL B O 1
ATOM 1503 N N . ASN B 1 71 ? -24.922 11.512 -27.482 1.00 28.31 71 ASN B N 1
ATOM 1504 C CA . ASN B 1 71 ? -25.660 12.410 -28.385 1.00 29.23 71 ASN B CA 1
ATOM 1505 C C . ASN B 1 71 ? -24.755 13.506 -28.938 1.00 28.64 71 ASN B C 1
ATOM 1506 O O . ASN B 1 71 ? -25.081 14.694 -28.874 1.00 28.21 71 ASN B O 1
ATOM 1511 N N . GLN B 1 72 ? -23.584 13.099 -29.418 1.00 28.28 72 GLN B N 1
ATOM 1512 C CA . GLN B 1 72 ? -22.583 14.038 -29.937 1.00 28.67 72 GLN B CA 1
ATOM 1513 C C . GLN B 1 72 ? -22.284 15.195 -28.963 1.00 27.02 72 GLN B C 1
ATOM 1514 O O . GLN B 1 72 ? -22.134 16.356 -29.365 1.00 27.63 72 GLN B O 1
ATOM 1520 N N . SER B 1 73 ? -22.235 14.859 -27.672 1.00 25.07 73 SER B N 1
ATOM 1521 C CA . SER B 1 73 ? -21.903 15.795 -26.599 1.00 24.88 73 SER B CA 1
ATOM 1522 C C . SER B 1 73 ? -20.881 15.110 -25.709 1.00 24.55 73 SER B C 1
ATOM 1523 O O . SER B 1 73 ? -20.931 13.888 -25.506 1.00 24.12 73 SER B O 1
ATOM 1526 N N . VAL B 1 74 ? -19.985 15.911 -25.157 1.00 22.83 74 VAL B N 1
ATOM 1527 C CA . VAL B 1 74 ? -18.913 15.415 -24.298 1.00 22.83 74 VAL B CA 1
ATOM 1528 C C . VAL B 1 74 ? -19.352 15.511 -22.848 1.00 22.40 74 VAL B C 1
ATOM 1529 O O . VAL B 1 74 ? -19.722 16.585 -22.373 1.00 22.78 74 VAL B O 1
ATOM 1533 N N . LEU B 1 75 ? -19.289 14.381 -22.156 1.00 23.31 75 LEU B N 1
ATOM 1534 C CA . LEU B 1 75 ? -19.465 14.325 -20.717 1.00 23.56 75 LEU B CA 1
ATOM 1535 C C . LEU B 1 75 ? -18.122 13.946 -20.092 1.00 22.45 75 LEU B C 1
ATOM 1536 O O . LEU B 1 75 ? -17.524 12.948 -20.467 1.00 22.51 75 LEU B O 1
ATOM 1541 N N . CYS B 1 76 ? -17.654 14.755 -19.156 1.00 21.99 76 CYS B N 1
ATOM 1542 C CA . CYS B 1 76 ? -16.335 14.556 -18.569 1.00 22.15 76 CYS B CA 1
ATOM 1543 C C . CYS B 1 76 ? -16.385 13.690 -17.325 1.00 22.31 76 CYS B C 1
ATOM 1544 O O . CYS B 1 76 ? -17.182 13.944 -16.434 1.00 21.68 76 CYS B O 1
ATOM 1547 N N . GLY B 1 77 ? -15.477 12.723 -17.248 1.00 21.84 77 GLY B N 1
ATOM 1548 C CA . GLY B 1 77 ? -15.242 11.970 -16.008 1.00 22.00 77 GLY B CA 1
ATOM 1549 C C . GLY B 1 77 ? -15.338 10.481 -16.240 1.00 22.03 77 GLY B C 1
ATOM 1550 O O . GLY B 1 77 ? -15.615 10.057 -17.356 1.00 22.16 77 GLY B O 1
ATOM 1551 N N . PRO B 1 78 ? -15.101 9.662 -15.205 1.00 23.29 78 PRO B N 1
ATOM 1552 C CA . PRO B 1 78 ? -14.685 10.102 -13.872 1.00 24.03 78 PRO B CA 1
ATOM 1553 C C . PRO B 1 78 ? -13.265 10.673 -13.832 1.00 23.68 78 PRO B C 1
ATOM 1554 O O . PRO B 1 78 ? -12.393 10.166 -14.528 1.00 24.07 78 PRO B O 1
ATOM 1558 N N . ALA B 1 79 ? -13.066 11.704 -13.019 1.00 23.76 79 ALA B N 1
ATOM 1559 C CA . ALA B 1 79 ? -11.763 12.348 -12.841 1.00 25.13 79 ALA B CA 1
ATOM 1560 C C . ALA B 1 79 ? -11.082 11.919 -11.546 1.00 25.87 79 ALA B C 1
ATOM 1561 O O . ALA B 1 79 ? -11.701 11.898 -10.484 1.00 26.10 79 ALA B O 1
ATOM 1563 N N . GLU B 1 80 ? -9.802 11.580 -11.647 1.00 25.90 80 GLU B N 1
ATOM 1564 C CA . GLU B 1 80 ? -8.993 11.174 -10.487 1.00 25.56 80 GLU B CA 1
ATOM 1565 C C . GLU B 1 80 ? -8.335 12.344 -9.772 1.00 26.70 80 GLU B C 1
ATOM 1566 O O . GLU B 1 80 ? -7.870 12.206 -8.645 1.00 27.44 80 GLU B O 1
ATOM 1572 N N . ASN B 1 81 ? -8.258 13.484 -10.452 1.00 25.66 81 ASN B N 1
ATOM 1573 C CA . ASN B 1 81 ? -7.596 14.664 -9.918 1.00 25.93 81 ASN B CA 1
ATOM 1574 C C . ASN B 1 81 ? -8.064 15.897 -10.670 1.00 26.07 81 ASN B C 1
ATOM 1575 O O . ASN B 1 81 ? -8.793 15.789 -11.654 1.00 25.84 81 ASN B O 1
ATOM 1580 N N . LYS B 1 82 ? -7.629 17.056 -10.197 1.00 26.60 82 LYS B N 1
ATOM 1581 C CA . LYS B 1 82 ? -8.041 18.334 -10.758 1.00 28.03 82 LYS B CA 1
ATOM 1582 C C . LYS B 1 82 ? -7.568 18.524 -12.194 1.00 25.95 82 LYS B C 1
ATOM 1583 O O . LYS B 1 82 ? -8.294 19.112 -12.999 1.00 24.18 82 LYS B O 1
ATOM 1589 N N . CYS B 1 83 ? -6.364 18.045 -12.507 1.00 23.70 83 CYS B N 1
ATOM 1590 C CA . CYS B 1 83 ? -5.808 18.183 -13.860 1.00 23.33 83 CYS B CA 1
ATOM 1591 C C . CYS B 1 83 ? -6.664 17.489 -14.909 1.00 22.65 83 CYS B C 1
ATOM 1592 O O . CYS B 1 83 ? -6.898 18.039 -15.977 1.00 22.40 83 CYS B O 1
ATOM 1595 N N . GLN B 1 84 ? -7.139 16.290 -14.601 1.00 22.75 84 GLN B N 1
ATOM 1596 C CA . GLN B 1 84 ? -8.038 15.569 -15.512 1.00 22.50 84 GLN B CA 1
ATOM 1597 C C . GLN B 1 84 ? -9.354 16.319 -15.700 1.00 22.71 84 GLN B C 1
ATOM 1598 O O . GLN B 1 84 ? -9.866 16.388 -16.820 1.00 22.12 84 GLN B O 1
ATOM 1604 N N . GLU B 1 85 ? -9.886 16.885 -14.614 1.00 22.89 85 GLU B N 1
ATOM 1605 C CA . GLU B 1 85 ? -11.099 17.712 -14.685 1.00 25.46 85 GLU B CA 1
ATOM 1606 C C . GLU B 1 85 ? -10.900 18.930 -15.581 1.00 23.61 85 GLU B C 1
ATOM 1607 O O . GLU B 1 85 ? -11.727 19.219 -16.437 1.00 23.28 85 GLU B O 1
ATOM 1613 N N . LEU B 1 86 ? -9.789 19.616 -15.366 1.00 22.54 86 LEU B N 1
ATOM 1614 C CA . LEU B 1 86 ? -9.453 20.838 -16.100 1.00 24.09 86 LEU B CA 1
ATOM 1615 C C . LEU B 1 86 ? -9.286 20.581 -17.584 1.00 22.25 86 LEU B C 1
ATOM 1616 O O . LEU B 1 86 ? -9.868 21.297 -18.414 1.00 21.82 86 LEU B O 1
ATOM 1621 N N . LEU B 1 87 ? -8.470 19.581 -17.909 1.00 21.16 87 LEU B N 1
ATOM 1622 C CA . LEU B 1 87 ? -8.203 19.245 -19.307 1.00 21.84 87 LEU B CA 1
ATOM 1623 C C . LEU B 1 87 ? -9.474 18.894 -20.046 1.00 20.98 87 LEU B C 1
ATOM 1624 O O . LEU B 1 87 ? -9.723 19.408 -21.133 1.00 21.62 87 LEU B O 1
ATOM 1629 N N . CYS B 1 88 ? -10.303 18.053 -19.435 1.00 20.65 88 CYS B N 1
ATOM 1630 C CA . CYS B 1 88 ? -11.555 17.679 -20.062 1.00 21.03 88 CYS B CA 1
ATOM 1631 C C . CYS B 1 88 ? -12.459 18.903 -20.250 1.00 20.52 88 CYS B C 1
ATOM 1632 O O . CYS B 1 88 ? -13.092 19.040 -21.284 1.00 19.83 88 CYS B O 1
ATOM 1635 N N . LYS B 1 89 ? -12.477 19.798 -19.268 1.00 21.37 89 LYS B N 1
ATOM 1636 C CA . LYS B 1 89 ? -13.251 21.043 -19.355 1.00 23.89 89 LYS B CA 1
ATOM 1637 C C . LYS B 1 89 ? -12.812 21.864 -20.569 1.00 21.77 89 LYS B C 1
ATOM 1638 O O . LYS B 1 89 ? -13.636 22.308 -21.367 1.00 21.69 89 LYS B O 1
ATOM 1644 N N . CYS B 1 90 ? -11.502 22.038 -20.695 1.00 21.17 90 CYS B N 1
ATOM 1645 C CA . CYS B 1 90 ? -10.902 22.787 -21.811 1.00 21.20 90 CYS B CA 1
ATOM 1646 C C . CYS B 1 90 ? -11.320 22.192 -23.163 1.00 20.23 90 CYS B C 1
ATOM 1647 O O . CYS B 1 90 ? -11.794 22.905 -24.055 1.00 19.63 90 CYS B O 1
ATOM 1650 N N . ASP B 1 91 ? -11.175 20.877 -23.295 1.00 19.06 91 ASP B N 1
ATOM 1651 C CA . ASP B 1 91 ? -11.447 20.204 -24.564 1.00 19.29 91 ASP B CA 1
ATOM 1652 C C . ASP B 1 91 ? -12.946 20.163 -24.892 1.00 19.91 91 ASP B C 1
ATOM 1653 O O . ASP B 1 91 ? -13.347 20.374 -26.027 1.00 19.09 91 ASP B O 1
ATOM 1658 N N . GLN B 1 92 ? -13.761 19.865 -23.883 1.00 20.54 92 GLN B N 1
ATOM 1659 C CA . GLN B 1 92 ? -15.218 19.951 -23.999 1.00 21.45 92 GLN B CA 1
ATOM 1660 C C . GLN B 1 92 ? -15.645 21.336 -24.500 1.00 22.02 92 GLN B C 1
ATOM 1661 O O . GLN B 1 92 ? -16.435 21.449 -25.438 1.00 21.75 92 GLN B O 1
ATOM 1667 N N . GLU B 1 93 ? -15.100 22.376 -23.872 1.00 22.71 93 GLU B N 1
ATOM 1668 C CA . GLU B 1 93 ? -15.379 23.766 -24.255 1.00 24.64 93 GLU B CA 1
ATOM 1669 C C . GLU B 1 93 ? -15.023 24.084 -25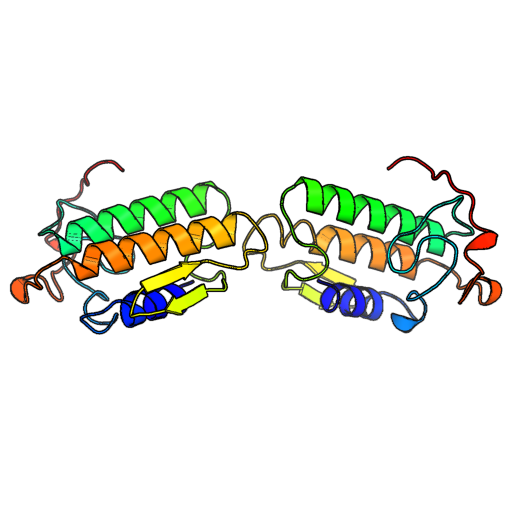.710 1.00 22.75 93 GLU B C 1
ATOM 1670 O O . GLU B 1 93 ? -15.829 24.683 -26.433 1.00 21.92 93 GLU B O 1
ATOM 1676 N N . ILE B 1 94 ? -13.827 23.694 -26.152 1.00 21.62 94 ILE B N 1
ATOM 1677 C CA . ILE B 1 94 ? -13.457 23.981 -27.545 1.00 21.15 94 ILE B CA 1
ATOM 1678 C C . ILE B 1 94 ? -14.322 23.186 -28.520 1.00 20.61 94 ILE B C 1
ATOM 1679 O O . ILE B 1 94 ? -14.730 23.714 -29.551 1.00 20.42 94 ILE B O 1
ATOM 1684 N N . ALA B 1 95 ? -14.611 21.928 -28.185 1.00 21.04 95 ALA B N 1
ATOM 1685 C CA . ALA B 1 95 ? -15.451 21.094 -29.045 1.00 21.93 95 ALA B CA 1
ATOM 1686 C C . ALA B 1 95 ? -16.825 21.741 -29.253 1.00 22.37 95 ALA B C 1
ATOM 1687 O O . ALA B 1 95 ? -17.334 21.799 -30.375 1.00 22.76 95 ALA B O 1
ATOM 1689 N N . ASN B 1 96 ? -17.399 22.246 -28.164 1.00 23.69 96 ASN B N 1
ATOM 1690 C CA . ASN B 1 96 ? -18.687 22.933 -28.208 1.00 24.30 96 ASN B CA 1
ATOM 1691 C C . ASN B 1 96 ? -18.624 24.254 -28.978 1.00 23.86 96 ASN B C 1
ATOM 1692 O O . ASN B 1 96 ? -19.555 24.576 -29.716 1.00 23.36 96 ASN B O 1
ATOM 1697 N N . CYS B 1 97 ? -17.530 24.999 -28.787 1.00 23.19 97 CYS B N 1
ATOM 1698 C CA . CYS B 1 97 ? -17.289 26.264 -29.475 1.00 23.60 97 CYS B CA 1
ATOM 1699 C C . CYS B 1 97 ? -17.218 26.043 -30.981 1.00 22.40 97 CYS B C 1
ATOM 1700 O O . CYS B 1 97 ? -17.919 26.712 -31.756 1.00 21.93 97 CYS B O 1
ATOM 1703 N N . LEU B 1 98 ? -16.353 25.116 -31.390 1.00 22.15 98 LEU B N 1
ATOM 1704 C CA . LEU B 1 98 ? -16.161 24.767 -32.806 1.00 21.88 98 LEU B CA 1
ATOM 1705 C C . LEU B 1 98 ? -17.423 24.251 -33.499 1.00 22.78 98 LEU B C 1
ATOM 1706 O O . LEU B 1 98 ? -17.654 24.555 -34.666 1.00 23.64 98 LEU B O 1
ATOM 1711 N N . ALA B 1 99 ? -18.242 23.483 -32.783 1.00 23.42 99 ALA B N 1
ATOM 1712 C CA . ALA B 1 99 ? -19.511 22.986 -33.316 1.00 24.96 99 ALA B CA 1
ATOM 1713 C C . ALA B 1 99 ? -20.473 24.090 -33.784 1.00 25.83 99 ALA B C 1
ATOM 1714 O O . ALA B 1 99 ? -21.297 23.852 -34.656 1.00 27.80 99 ALA B O 1
ATOM 1716 N N . GLN B 1 100 ? -20.344 25.284 -33.215 1.00 26.46 100 GLN B N 1
ATOM 1717 C CA . GLN B 1 100 ? -21.196 26.429 -33.539 1.00 30.10 100 GLN B CA 1
ATOM 1718 C C . GLN B 1 100 ? -20.595 27.390 -34.568 1.00 32.04 100 GLN B C 1
ATOM 1719 O O . GLN B 1 100 ? -21.065 28.520 -34.689 1.00 36.10 100 GLN B O 1
ATOM 1725 N N . THR B 1 101 ? -19.579 26.950 -35.306 1.00 31.68 101 THR B N 1
ATOM 1726 C CA . THR B 1 101 ? -18.871 27.811 -36.261 1.00 32.27 101 THR B CA 1
ATOM 1727 C C . THR B 1 101 ? -19.051 27.362 -37.695 1.00 32.97 101 THR 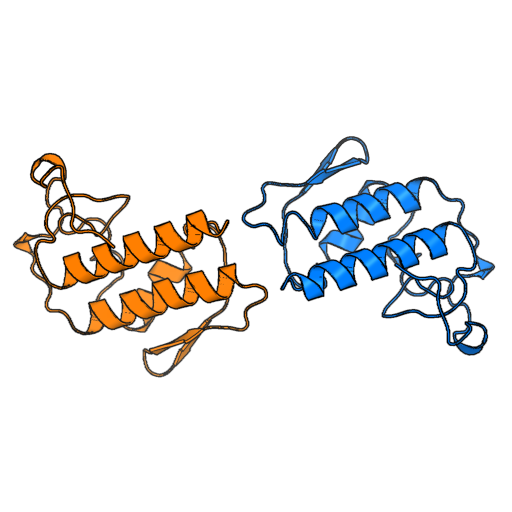B C 1
ATOM 1728 O O . THR B 1 101 ? -19.290 26.179 -37.969 1.00 33.05 101 THR B O 1
ATOM 1732 N N . GLU B 1 102 ? -18.915 28.325 -38.605 1.00 34.19 102 GLU B N 1
ATOM 1733 C CA . GLU B 1 102 ? -18.759 28.059 -40.028 1.00 36.55 102 GLU B CA 1
ATOM 1734 C C . GLU B 1 102 ? -17.281 27.954 -40.317 1.00 32.86 102 GLU B C 1
ATOM 1735 O O . GLU B 1 102 ? -16.487 28.641 -39.704 1.00 33.84 102 GLU B O 1
ATOM 1741 N N . TYR B 1 103 ? -16.922 27.085 -41.251 1.00 31.15 103 TYR B N 1
ATOM 1742 C CA . TYR B 1 103 ? -15.529 26.866 -41.615 1.00 29.26 103 TYR B CA 1
ATOM 1743 C C . TYR B 1 103 ? -15.180 27.753 -42.791 1.00 28.76 103 TYR B C 1
ATOM 1744 O O . TYR B 1 103 ? -15.878 27.732 -43.803 1.00 29.46 103 TYR B O 1
ATOM 1753 N N . ASN B 1 104 ? -14.110 28.529 -42.655 1.00 26.66 104 ASN B N 1
ATOM 1754 C CA . ASN B 1 104 ? -13.607 29.364 -43.751 1.00 25.87 104 ASN B CA 1
ATOM 1755 C C . ASN B 1 104 ? -12.335 28.745 -44.324 1.00 25.59 104 ASN B C 1
ATOM 1756 O O . ASN B 1 104 ? -11.253 28.854 -43.738 1.00 24.64 104 ASN B O 1
ATOM 1761 N N . LEU B 1 105 ? -12.462 28.106 -45.485 1.00 25.60 105 LEU B N 1
ATOM 1762 C CA . LEU B 1 105 ? -11.319 27.447 -46.129 1.00 27.74 105 LEU B CA 1
ATOM 1763 C C . LEU B 1 105 ? -10.125 28.398 -46.324 1.00 26.71 105 LEU B C 1
ATOM 1764 O O . LEU B 1 105 ? -8.968 27.990 -46.224 1.00 27.89 105 LEU B O 1
ATOM 1769 N N . LYS B 1 106 ? -10.416 29.670 -46.580 1.00 26.22 106 LYS B N 1
ATOM 1770 C CA . LYS B 1 106 ? -9.372 30.687 -46.735 1.00 26.60 106 LYS B CA 1
ATOM 1771 C C . LYS B 1 106 ? -8.371 30.790 -45.576 1.00 26.54 106 LYS B C 1
ATOM 1772 O O . LYS B 1 106 ? -7.279 31.302 -45.777 1.00 26.17 106 LYS B O 1
ATOM 1778 N N . TYR B 1 107 ? -8.747 30.331 -44.377 1.00 25.77 107 TYR B N 1
ATOM 1779 C CA . TYR B 1 107 ? -7.835 30.335 -43.218 1.00 25.22 107 TYR B CA 1
ATOM 1780 C C . TYR B 1 107 ? -7.156 29.005 -42.918 1.00 25.43 107 TYR B C 1
ATOM 1781 O O . TYR B 1 107 ? -6.258 28.949 -42.079 1.00 24.53 107 TYR B O 1
ATOM 1790 N N . LEU B 1 108 ? -7.559 27.938 -43.609 1.00 26.20 108 LEU B N 1
ATOM 1791 C CA . LEU B 1 108 ? -6.850 26.670 -43.517 1.00 27.39 108 LEU B CA 1
ATOM 1792 C C . LEU B 1 108 ? -5.411 26.868 -44.009 1.00 28.95 108 LEU B C 1
ATOM 1793 O O . LEU B 1 108 ? -5.196 27.500 -45.047 1.00 29.06 108 LEU B O 1
ATOM 1798 N N . PHE B 1 109 ? -4.453 26.354 -43.237 1.00 28.58 109 PHE B N 1
ATOM 1799 C CA . PHE B 1 109 ? -3.001 26.482 -43.500 1.00 31.63 109 PHE B CA 1
ATOM 1800 C C . PHE B 1 109 ? -2.503 27.930 -43.626 1.00 30.92 109 PHE B C 1
ATOM 1801 O O . PHE B 1 109 ? -1.550 28.205 -44.367 1.00 32.17 109 PHE B O 1
ATOM 1809 N N . TYR B 1 110 ? -3.133 28.845 -42.887 1.00 30.21 110 TYR B N 1
ATOM 1810 C CA . TYR B 1 110 ? -2.716 30.254 -42.848 1.00 30.06 110 TYR B CA 1
ATOM 1811 C C . TYR B 1 110 ? -1.268 30.306 -42.340 1.00 31.29 110 TYR B C 1
ATOM 1812 O O . TYR B 1 110 ? -0.953 29.659 -41.347 1.00 31.09 110 TYR B O 1
ATOM 1821 N N . PRO B 1 111 ? -0.371 31.033 -43.037 1.00 33.41 111 PRO B N 1
ATOM 1822 C CA . PRO B 1 111 ? 1.024 31.053 -42.578 1.00 34.48 111 PRO B CA 1
ATOM 1823 C C . PRO B 1 111 ? 1.204 31.843 -41.293 1.00 35.73 111 PRO B C 1
ATOM 1824 O O . PRO B 1 111 ? 0.649 32.943 -41.162 1.00 33.01 111 PRO B O 1
ATOM 1828 N N . GLN B 1 112 ? 1.986 31.288 -40.368 1.00 37.64 112 GLN B N 1
ATOM 1829 C CA . GLN B 1 112 ? 2.204 31.905 -39.060 1.00 40.32 112 GLN B CA 1
ATOM 1830 C C . GLN B 1 112 ? 2.905 33.251 -39.175 1.00 37.54 112 GLN B C 1
ATOM 1831 O O . GLN B 1 112 ? 2.660 34.143 -38.364 1.00 38.20 112 GLN B O 1
ATOM 1837 N N . PHE B 1 113 ? 3.778 33.382 -40.173 1.00 36.27 113 PHE B N 1
ATOM 1838 C CA . PHE B 1 113 ? 4.510 34.628 -40.417 1.00 37.97 113 PHE B CA 1
ATOM 1839 C C . PHE B 1 113 ? 3.632 35.796 -40.880 1.00 34.89 113 PHE B C 1
ATOM 1840 O O . PHE B 1 113 ? 4.130 36.917 -40.970 1.00 35.35 113 PHE B O 1
ATOM 1848 N N . LEU B 1 114 ? 2.364 35.528 -41.213 1.00 30.55 114 LEU B N 1
ATOM 1849 C CA . LEU B 1 114 ? 1.379 36.582 -41.504 1.00 29.57 114 LEU B CA 1
ATOM 1850 C C . LEU B 1 114 ? 0.480 36.930 -40.306 1.00 27.20 114 LEU B C 1
ATOM 1851 O O . LEU B 1 114 ? -0.353 37.826 -40.401 1.00 27.99 114 LEU B O 1
ATOM 1856 N N . CYS B 1 115 ? 0.655 36.242 -39.180 1.00 25.73 115 CYS B N 1
ATOM 1857 C CA . CYS B 1 115 ? -0.076 36.561 -37.979 1.00 25.87 115 CYS B CA 1
ATOM 1858 C C . CYS B 1 115 ? 0.694 37.610 -37.195 1.00 28.19 115 CYS B C 1
ATOM 1859 O O . CYS B 1 115 ? 1.913 37.580 -37.156 1.00 28.78 115 CYS B O 1
ATOM 1862 N N . GLU B 1 116 ? -0.040 38.519 -36.568 1.00 29.48 116 GLU B N 1
ATOM 1863 C CA . GLU B 1 116 ? 0.553 39.663 -35.873 1.00 31.03 116 GLU B CA 1
ATOM 1864 C C . GLU B 1 116 ? 1.329 39.198 -34.633 1.00 32.94 116 GLU B C 1
ATOM 1865 O O . GLU B 1 116 ? 1.011 38.145 -34.069 1.00 31.72 116 GLU B O 1
ATOM 1871 N N . PRO B 1 117 ? 2.354 39.967 -34.209 1.00 36.07 117 PRO B N 1
ATOM 1872 C CA . PRO B 1 117 ? 3.144 39.538 -33.043 1.00 37.22 117 PRO B CA 1
ATOM 1873 C C . PRO B 1 117 ? 2.375 39.481 -31.726 1.00 38.24 117 PRO B C 1
ATOM 1874 O O . PRO B 1 117 ? 2.583 38.546 -30.948 1.00 39.34 117 PRO B O 1
ATOM 1878 N N . ASP B 1 118 ? 1.510 40.467 -31.484 1.00 38.87 118 ASP B N 1
ATOM 1879 C CA . ASP B 1 118 ? 0.727 40.542 -30.243 1.00 40.47 118 ASP B CA 1
ATOM 1880 C C . ASP B 1 118 ? -0.610 39.821 -30.377 1.00 37.51 118 ASP B C 1
ATOM 1881 O O . ASP B 1 118 ? -1.162 39.712 -31.470 1.00 36.56 118 ASP B O 1
ATOM 1886 N N . SER B 1 119 ? -1.126 39.352 -29.244 1.00 34.47 119 SER B N 1
ATOM 1887 C CA . SER B 1 119 ? -2.365 38.580 -29.193 1.00 34.49 119 SER B CA 1
ATOM 1888 C C . SER B 1 119 ? -3.325 39.194 -28.182 1.00 35.53 119 SER B C 1
ATOM 1889 O O . SER B 1 119 ? -2.876 39.886 -27.255 1.00 35.34 119 SER B O 1
ATOM 1892 N N . PRO B 1 120 ? -4.641 38.933 -28.335 1.00 36.44 120 PRO B N 1
ATOM 1893 C CA . PRO B 1 120 ? -5.572 39.348 -27.292 1.00 37.11 120 PRO B CA 1
ATOM 1894 C C . PRO B 1 120 ? -5.274 38.616 -25.994 1.00 39.02 120 PRO B C 1
ATOM 1895 O O . PRO B 1 120 ? -4.782 37.484 -26.015 1.00 36.49 120 PRO B O 1
ATOM 1899 N N . LYS B 1 121 ? -5.578 39.264 -24.877 1.00 39.72 121 LYS B N 1
ATOM 1900 C CA . LYS B 1 121 ? -5.336 38.681 -23.566 1.00 41.02 121 LYS B CA 1
ATOM 1901 C C . LYS B 1 121 ? -6.310 37.531 -23.341 1.00 39.38 121 LYS B C 1
ATOM 1902 O O . LYS B 1 121 ? -7.363 37.454 -23.982 1.00 38.90 121 LYS B O 1
ATOM 1908 N N . CYS B 1 122 ? -5.949 36.635 -22.435 1.00 38.94 122 CYS B N 1
ATOM 1909 C CA . CYS B 1 122 ? -6.834 35.544 -22.061 1.00 40.28 122 CYS B CA 1
ATOM 1910 C C . CYS B 1 122 ? -7.937 36.041 -21.144 1.00 44.05 122 CYS B C 1
ATOM 1911 O O . CYS B 1 122 ? -7.765 37.046 -20.455 1.00 46.96 122 CYS B O 1
#

Organism: Homo sapiens (NCBI:txid9606)

CATH classification: 1.20.90.10

Nearest PDB structures (foldseek):
  6g5j-assembly1_A  TM=1.003E+00  e=1.058E-22  Homo sapiens
  3v9m-assembly1_B  TM=9.557E-01  e=6.087E-11  Pseudechis australis
  4e4c-assembly1_A-2  TM=9.516E-01  e=2.365E-10  Notechis scutatus scutatus
  2not-assembly2_B  TM=9.362E-01  e=2.675E-10  Notechis scutatus scutatus
  1ae7-assembly1_A  TM=9.234E-01  e=4.382E-10  Notechis scutatus scutatus

InterPro domains:
  IPR001211 Phospholipase A2 [PR00389] (58-76)
  IPR001211 Phospholipase A2 [PR00389] (77-95)
  IPR001211 Phospholipase A2 [PR00389] (106-120)
  IPR001211 Phospholipase A2 [PR00389] (125-141)
  IPR001211 Phospholipase A2 [PTHR11716] (21-164)
  IPR016090 Phospholipase A2-like, central domain [PF00068] (46-149)
  IPR016090 Phospholipase A2-like, central domain [SM00085] (43-158)
  IPR016090 Phospholipase A2-like, central domain [cd00125] (43-157)
  IPR033112 Phospholipase A2, aspartic acid active site [PS00119] (129-139)
  IPR033113 Phospholipase A2, histidine active site [PS00118] (84-91)
  IPR036444 Phospholipase A2 domain superfamily [G3DSA:1.20.90.10] (43-164)
  IPR036444 Phospholipase A2 domain superfamily [SSF48619] (44-164)

Secondary structure (DSSP, 8-state):
-HHHHHHHHHHHSSS-GGGGSSBTTTBSSS--SS--SHHHHHHHHHHHHHHHHHHTT--TTT----EEEETTEEEE---SSHHHHHHHHHHHHHHHHHHT----GGGBT--GGGS-S-----/-HHHHHHHHHHH-SS-GGGGSSBTTTBSSS--SS--SHHHHHHHHHHHHHHHHHHTT--TTT----EEEETTEEEE---SSHHHHHHHHHHHHHHHHHHT----GGGBT--GGGS-S-----

B-factor: mean 28.44, std 8.14, range [17.8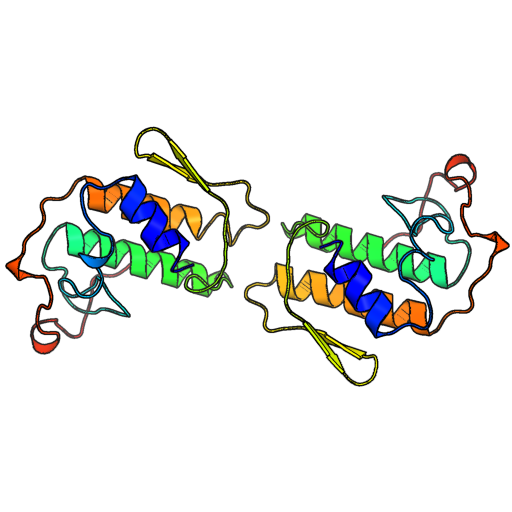1, 61.03]

Solvent-accessible surface area: 13600 Å² total; per-residue (Å²): 2,88,123,6,37,40,28,0,7,33,16,21,14,101,50,76,43,106,13,20,108,115,1,11,12,7,8,32,170,48,37,52,0,91,6,55,23,58,0,0,116,9,6,13,36,13,44,7,7,27,66,124,0,98,140,68,42,10,33,3,110,84,2,155,16,59,64,108,68,66,142,127,51,6,93,53,19,116,47,51,9,157,13,17,72,40,0,2,110,1,0,44,102,12,1,64,50,2,33,159,16,146,58,58,130,153,32,63,141,48,48,130,173,86,10,79,130,119,42,41,198,125,2,106,116,8,31,36,29,0,8,41,16,24,13,101,49,80,39,103,15,17,108,100,0,8,10,8,8,34,173,47,38,58,0,91,9,58,24,58,0,0,113,8,5,15,35,15,43,7,6,27,63,119,0,91,140,74,41,11,29,3,124,78,2,152,17,58,61,116,66,64,138,129,50,6,99,56,20,118,43,49,10,120,12,18,77,37,1,2,92,2,0,41,93,12,1,67,48,2,36,152,11,140,54,49,119,149,41,51,117,46,40,133,162,101,11,75,123,121,52,37,193,123

GO terms:
  GO:0051977 lysophospholipid transport (P, IDA)
  GO:0007411 axon guidance (P, IDA)
  GO:0004623 A2-type glycerophospholipase activity (F, IDA)
  GO:0034374 low-density lipoprotein particle remodeling (P, IDA)
  GO:0034638 phosphatidylcholine catabolic process (P, IDA)
  GO:0003847 1-alkyl-2-acetylglycerophosphocholine esterase activity (F, IDA)
  GO:0051607 defense response to virus (P, IDA)
  GO:0046337 phosphatidylethanolamine metabolic process (P, IDA)
  GO:0046470 phosphatidylcholine metabolic process (P, IDA)
  GO:0046471 phosphatidylglycerol metabolic process (P, IDA)
  GO:0046473 phosphatidic acid metabolic process (P, IDA)
  GO:0006658 phosphatidylserine metabolic process (P, IDA)
  GO:0062234 platelet activating factor catabolic process (P, IDA)
  GO:0004623 A2-type glycerophospholipase activity (F, TAS)
  GO:0005576 extracellular region (C, TAS)
  GO:0005515 protein binding (F, IPI)
  GO:0023019 signal transduction involved in regulation of gene expression (P, IDA)
  GO:0141193 nuclear receptor-mediated signaling pathway (P, IDA)
  GO:0000122 negative regulation of transcription by RNA polymerase II (P, IDA)
  GO:0010744 positive regulation of macrophage derived foam cell differentiation (P, IC)